Protein AF-E6SP25-F1 (afdb_monomer_lite)

Radius of gyration: 22.02 Å; chains: 1; bounding box: 58×25×58 Å

Secondary structure (DSSP, 8-state):
----EEETT-EEEEEEEEETTS--EEEEEEEESSEEEEEEEEEES-TTSTT-EEEEEEEEEE-SSEEEEEEEEEESSSS-EEEPPPEEEEEE-HHHHHHHHT-BT-B---BPPPHHHHHHHHHH----SEEEEEEEEEEEEESEEEEEEEEEEEE-SSS--EEEEEEEEEEESSS--EEEEEEE-

Organism: Bacteroides helcogenes (strain ATCC 35417 / DSM 20613 / JCM 6297 / CCUG 15421 / P 36-108) (NCBI:txid693979)

InterPro domains:
  IPR018990 Proteinase inhibitor I42, chagasin [PF09394] (7-91)
  IPR036331 Chagasin-like superfamily [G3DSA:2.60.40.2020] (3-93)
  IPR036331 Chagasin-like superfamily [SSF141066] (6-91)

Structure (mmCIF, N/CA/C/O backbone):
data_AF-E6SP25-F1
#
_entry.id   AF-E6SP25-F1
#
loop_
_atom_site.group_PDB
_atom_site.id
_atom_site.type_symbol
_atom_site.label_atom_id
_atom_site.label_alt_id
_atom_site.label_comp_id
_atom_site.label_asym_id
_atom_site.label_entity_id
_atom_site.label_seq_id
_atom_site.pdbx_PDB_ins_code
_atom_site.Cartn_x
_atom_site.Cartn_y
_atom_site.Cartn_z
_atom_site.occupancy
_atom_site.B_iso_or_equiv
_atom_site.auth_seq_id
_atom_site.auth_comp_id
_atom_site.auth_asym_id
_atom_site.auth_atom_id
_atom_site.pdbx_PDB_model_num
ATOM 1 N N . MET A 1 1 ? 4.167 -5.723 2.977 1.00 37.88 1 MET A N 1
ATOM 2 C CA . MET A 1 1 ? 3.248 -6.346 2.000 1.00 37.88 1 MET A CA 1
ATOM 3 C C . MET A 1 1 ? 2.983 -5.321 0.916 1.00 37.88 1 MET A C 1
ATOM 5 O O . MET A 1 1 ? 2.553 -4.228 1.246 1.00 37.88 1 MET A O 1
ATOM 9 N N . ILE A 1 2 ? 3.339 -5.630 -0.332 1.00 45.94 2 ILE A N 1
ATOM 10 C CA . ILE A 1 2 ? 3.061 -4.774 -1.494 1.00 45.94 2 ILE A CA 1
ATOM 11 C C . ILE A 1 2 ? 1.590 -4.982 -1.853 1.00 45.94 2 ILE A C 1
ATOM 13 O O . ILE A 1 2 ? 1.155 -6.127 -1.974 1.00 45.94 2 ILE A O 1
ATOM 17 N N . ARG A 1 3 ? 0.837 -3.887 -1.967 1.00 60.25 3 ARG A N 1
ATOM 18 C CA . ARG A 1 3 ? -0.559 -3.874 -2.413 1.00 60.25 3 ARG A CA 1
ATOM 19 C C . ARG A 1 3 ? -0.656 -4.623 -3.750 1.00 60.25 3 ARG A C 1
ATOM 21 O O . ARG A 1 3 ? 0.032 -4.259 -4.700 1.00 60.25 3 ARG A O 1
ATOM 28 N N . LYS A 1 4 ? -1.424 -5.719 -3.799 1.00 64.44 4 LYS A N 1
ATOM 29 C CA . LYS A 1 4 ? -1.592 -6.551 -5.012 1.00 64.44 4 LYS A CA 1
ATOM 30 C C . LYS A 1 4 ? -2.823 -6.157 -5.837 1.00 64.44 4 LYS A C 1
ATOM 32 O O . LYS A 1 4 ? -2.919 -6.570 -6.993 1.00 64.44 4 LYS A O 1
ATOM 37 N N . ALA A 1 5 ? -3.718 -5.354 -5.257 1.00 77.12 5 ALA A N 1
ATOM 38 C CA . ALA A 1 5 ? -4.935 -4.856 -5.884 1.00 77.12 5 ALA A CA 1
ATOM 39 C C . ALA A 1 5 ? -4.925 -3.318 -5.991 1.00 77.12 5 ALA A C 1
ATOM 41 O O . ALA A 1 5 ? -4.799 -2.612 -4.990 1.00 77.12 5 ALA A O 1
ATOM 42 N N . PHE A 1 6 ? -5.070 -2.798 -7.205 1.00 85.62 6 PHE A N 1
ATOM 43 C CA . PHE A 1 6 ? -5.108 -1.370 -7.527 1.00 85.62 6 PHE A CA 1
ATOM 44 C C . PHE A 1 6 ? -6.475 -0.980 -8.077 1.00 85.62 6 PHE A C 1
ATOM 46 O O . PHE A 1 6 ? -7.183 -1.812 -8.639 1.00 85.62 6 PHE A O 1
ATOM 53 N N . LYS A 1 7 ? -6.856 0.288 -7.925 1.00 87.44 7 LYS A N 1
ATOM 54 C CA . LYS A 1 7 ? -8.058 0.836 -8.563 1.00 87.44 7 LYS A CA 1
ATOM 55 C C . LYS A 1 7 ? -7.690 1.432 -9.920 1.00 87.44 7 LYS A C 1
ATOM 57 O O . LYS A 1 7 ? -6.565 1.890 -10.116 1.00 87.44 7 LYS A O 1
ATOM 62 N N . VAL A 1 8 ? -8.639 1.466 -10.851 1.00 90.19 8 VAL A N 1
ATOM 63 C CA . VAL A 1 8 ? -8.481 2.264 -12.076 1.00 90.19 8 VAL A CA 1
ATOM 64 C C . VAL A 1 8 ? -8.191 3.721 -11.700 1.00 90.19 8 VAL A C 1
ATOM 66 O O . VAL A 1 8 ? -8.896 4.311 -10.884 1.00 90.19 8 VAL A O 1
ATOM 69 N N . GLY A 1 9 ? -7.143 4.288 -12.290 1.00 87.81 9 GLY A N 1
ATOM 70 C CA . GLY A 1 9 ? -6.625 5.621 -11.999 1.00 87.81 9 GLY A CA 1
ATOM 71 C C . GLY A 1 9 ? -5.488 5.649 -10.975 1.00 87.81 9 GLY A C 1
ATOM 72 O O . GLY A 1 9 ? -4.746 6.634 -10.971 1.00 87.81 9 GLY A O 1
ATOM 73 N N . ASP A 1 10 ? -5.303 4.592 -10.169 1.00 89.31 10 ASP A N 1
ATOM 74 C CA . ASP A 1 10 ? -4.199 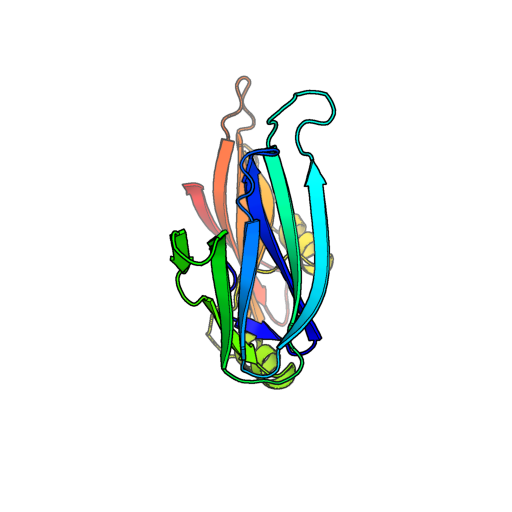4.511 -9.207 1.00 89.31 10 ASP A CA 1
ATOM 75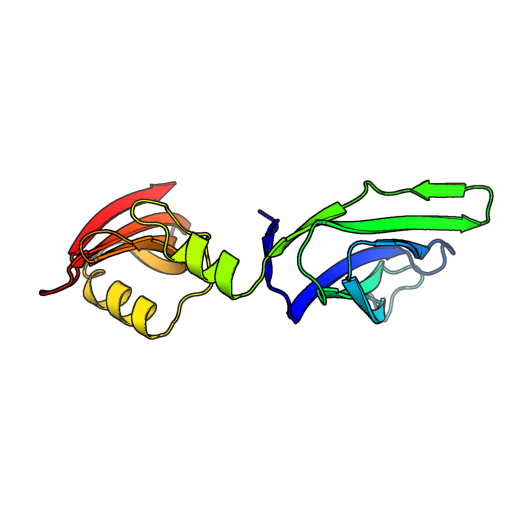 C C . ASP A 1 10 ? -2.847 4.517 -9.933 1.00 89.31 10 ASP A C 1
ATOM 77 O O . ASP A 1 10 ? -2.696 4.005 -11.050 1.00 89.31 10 ASP A O 1
ATOM 81 N N . THR A 1 11 ? -1.841 5.065 -9.252 1.00 91.69 11 THR A N 1
ATOM 82 C CA . THR A 1 11 ? -0.458 5.070 -9.717 1.00 91.69 11 THR A CA 1
ATOM 83 C C . THR A 1 11 ? 0.442 4.235 -8.816 1.00 91.69 11 THR A C 1
ATOM 85 O O . THR A 1 11 ? 0.214 4.091 -7.612 1.00 91.69 11 THR A O 1
ATOM 88 N N . ILE A 1 12 ? 1.490 3.670 -9.408 1.00 91.38 12 ILE A N 1
ATOM 89 C CA . ILE A 1 12 ? 2.551 2.967 -8.689 1.00 91.38 12 ILE A CA 1
ATOM 90 C C . ILE A 1 12 ? 3.906 3.408 -9.230 1.00 91.38 12 ILE A C 1
ATOM 92 O O . ILE A 1 12 ? 4.111 3.456 -10.440 1.00 91.38 12 ILE A O 1
ATOM 96 N N . THR A 1 13 ? 4.848 3.687 -8.332 1.00 92.69 13 THR A N 1
ATOM 97 C CA . THR A 1 13 ? 6.246 3.931 -8.698 1.00 92.69 13 THR A CA 1
ATOM 98 C C . THR A 1 13 ? 7.098 2.734 -8.305 1.00 92.69 13 THR A C 1
ATOM 100 O O . THR A 1 13 ? 7.191 2.373 -7.131 1.00 92.69 13 THR A O 1
ATOM 103 N N . ILE A 1 14 ? 7.744 2.128 -9.296 1.00 91.94 14 ILE A N 1
ATOM 104 C CA . ILE A 1 14 ? 8.672 1.016 -9.126 1.00 91.94 14 ILE A CA 1
ATOM 105 C C . ILE A 1 14 ? 10.091 1.559 -9.259 1.00 91.94 14 ILE A C 1
ATOM 107 O O . ILE A 1 14 ? 10.447 2.140 -10.280 1.00 91.94 14 ILE A O 1
ATOM 111 N N . LYS A 1 15 ? 10.907 1.361 -8.222 1.00 92.56 15 LYS A N 1
ATOM 112 C CA . LYS A 1 15 ? 12.309 1.788 -8.208 1.00 92.56 15 LYS A CA 1
ATOM 113 C C . LYS A 1 15 ? 13.239 0.598 -8.404 1.00 92.56 15 LYS A C 1
ATOM 115 O O . LYS A 1 15 ? 13.004 -0.484 -7.853 1.00 92.56 15 LYS A O 1
ATOM 120 N N . ARG A 1 16 ? 14.299 0.808 -9.177 1.00 91.38 16 ARG A N 1
ATOM 121 C CA . ARG A 1 16 ? 15.384 -0.146 -9.406 1.00 91.38 16 ARG A CA 1
ATOM 122 C C . ARG A 1 16 ? 16.722 0.538 -9.211 1.00 91.38 16 ARG A C 1
ATOM 124 O O . ARG A 1 16 ? 16.911 1.671 -9.638 1.00 91.38 16 ARG A O 1
ATOM 131 N N . THR A 1 17 ? 17.640 -0.147 -8.547 1.00 89.31 17 THR A N 1
ATOM 132 C CA . THR A 1 17 ? 18.983 0.361 -8.280 1.00 89.31 17 THR A CA 1
ATOM 133 C C . THR A 1 17 ? 19.994 -0.311 -9.199 1.00 89.31 17 THR A C 1
ATOM 135 O O . THR A 1 17 ? 19.979 -1.527 -9.387 1.00 89.31 17 THR A O 1
ATOM 138 N N . SER A 1 18 ? 20.890 0.485 -9.770 1.00 85.56 18 SER A N 1
ATOM 139 C CA . SER A 1 18 ? 22.050 0.037 -10.541 1.00 85.56 18 SER A CA 1
ATOM 140 C C . SER A 1 18 ? 23.283 0.855 -10.148 1.00 85.56 18 SER A C 1
ATOM 142 O O . SER A 1 18 ? 23.192 1.785 -9.351 1.00 85.56 18 SER A O 1
ATOM 144 N N . HIS A 1 19 ? 24.455 0.497 -10.670 1.00 83.25 19 HIS A N 1
ATOM 145 C CA . HIS A 1 19 ? 25.692 1.246 -10.436 1.00 83.25 19 HIS A CA 1
ATOM 146 C C . HIS A 1 19 ? 26.055 2.069 -11.670 1.00 83.25 19 HIS A C 1
ATOM 148 O O . HIS A 1 19 ? 26.107 1.534 -12.787 1.00 83.25 19 HIS A O 1
ATOM 154 N N . ALA A 1 20 ? 26.352 3.352 -11.461 1.00 78.25 20 ALA A N 1
ATOM 155 C CA . ALA A 1 20 ? 26.786 4.251 -12.520 1.00 78.25 20 ALA A CA 1
ATOM 156 C C . ALA A 1 20 ? 28.068 3.726 -13.192 1.00 78.25 20 ALA A C 1
ATOM 158 O O . ALA A 1 20 ? 28.933 3.130 -12.555 1.00 78.25 20 ALA A O 1
ATOM 159 N N . GLY A 1 21 ? 28.204 3.932 -14.503 1.00 75.50 21 GLY A N 1
ATOM 160 C CA . GLY A 1 21 ? 29.421 3.585 -15.252 1.00 75.50 21 GLY A CA 1
ATOM 161 C C . GLY A 1 21 ? 29.601 2.103 -15.611 1.00 75.50 21 GLY A C 1
ATOM 162 O O . GLY A 1 21 ? 30.458 1.791 -16.433 1.00 75.50 21 GLY A O 1
ATOM 163 N N . THR A 1 22 ? 28.777 1.189 -15.086 1.00 82.19 22 THR A N 1
ATOM 164 C CA . THR A 1 22 ? 28.814 -0.238 -15.477 1.00 82.19 22 THR A CA 1
ATOM 165 C C . THR A 1 22 ? 28.209 -0.499 -16.862 1.00 82.19 22 THR A C 1
ATOM 167 O O . THR A 1 22 ? 28.502 -1.512 -17.496 1.00 82.19 22 THR A O 1
ATOM 170 N N . GLY A 1 23 ? 27.369 0.423 -17.342 1.00 82.19 23 GLY A N 1
ATOM 171 C CA . GLY A 1 23 ? 26.631 0.304 -18.600 1.00 82.19 23 GLY A CA 1
ATOM 172 C C . GLY A 1 23 ? 25.373 -0.564 -18.513 1.00 82.19 23 GLY A C 1
ATOM 173 O O . GLY A 1 23 ? 24.637 -0.624 -19.493 1.00 82.19 23 GLY A O 1
ATOM 174 N N . TYR A 1 24 ? 25.103 -1.203 -17.370 1.00 87.19 24 TYR A N 1
ATOM 175 C CA . TYR A 1 24 ? 23.846 -1.916 -17.169 1.00 87.19 24 TYR A CA 1
ATOM 176 C C . TYR A 1 24 ? 22.707 -0.952 -16.832 1.00 87.19 24 TYR A C 1
ATOM 178 O O . TYR A 1 24 ? 22.873 0.006 -16.072 1.00 87.19 24 TYR A O 1
ATOM 186 N N . ARG A 1 25 ? 21.526 -1.244 -17.369 1.00 88.75 25 ARG A N 1
ATOM 187 C CA . ARG A 1 25 ? 20.285 -0.502 -17.140 1.00 88.75 25 ARG A CA 1
ATOM 188 C C . ARG A 1 25 ? 19.108 -1.460 -17.029 1.00 88.75 25 ARG A C 1
ATOM 190 O O . ARG A 1 25 ? 19.134 -2.546 -17.607 1.00 88.75 25 ARG A O 1
ATOM 197 N N . TYR A 1 26 ? 18.063 -1.024 -16.339 1.00 92.69 26 TYR A N 1
ATOM 198 C CA . TYR A 1 26 ? 16.759 -1.653 -16.450 1.00 92.69 26 TYR A CA 1
ATOM 199 C C . TYR A 1 26 ? 16.022 -1.076 -17.658 1.00 92.69 26 TYR A C 1
ATOM 201 O O . TYR A 1 26 ? 16.122 0.112 -17.973 1.00 92.69 26 TYR A O 1
ATOM 209 N N . ALA A 1 27 ? 15.301 -1.935 -18.364 1.00 92.00 27 ALA A N 1
ATOM 210 C CA . ALA A 1 27 ? 14.332 -1.538 -19.371 1.00 92.00 27 AL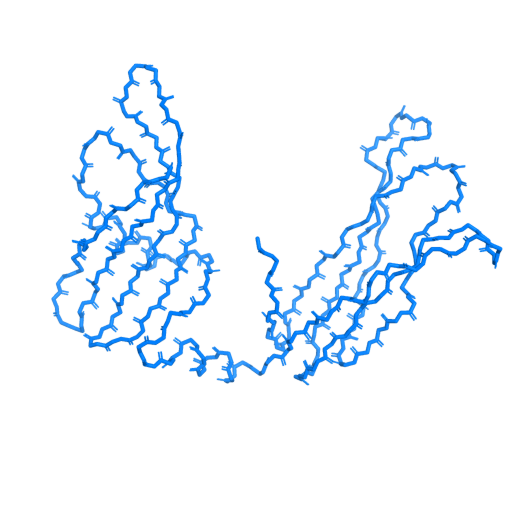A A CA 1
ATOM 211 C C . ALA A 1 27 ? 13.009 -2.248 -19.120 1.00 92.00 27 ALA A C 1
ATOM 213 O O . ALA A 1 27 ? 12.977 -3.409 -18.710 1.00 92.00 27 ALA A O 1
ATOM 214 N N . LEU A 1 28 ? 11.921 -1.540 -19.399 1.00 93.56 28 LEU A N 1
ATOM 215 C CA . LEU A 1 28 ? 10.587 -2.111 -19.439 1.00 93.56 28 LEU A CA 1
ATOM 216 C C . LEU A 1 28 ? 10.463 -2.989 -20.690 1.00 93.56 28 LEU A C 1
ATOM 218 O O . LEU A 1 28 ? 10.559 -2.489 -21.809 1.00 93.56 28 LEU A O 1
ATOM 222 N N . VAL A 1 29 ? 10.259 -4.293 -20.501 1.00 93.75 29 VAL A N 1
ATOM 223 C CA . VAL A 1 29 ? 10.173 -5.267 -21.608 1.00 93.75 29 VAL A CA 1
ATOM 224 C C . VAL A 1 29 ? 8.776 -5.844 -21.794 1.00 93.75 29 VAL A C 1
ATOM 226 O O . VAL A 1 29 ? 8.445 -6.312 -22.881 1.00 93.75 29 VAL A O 1
ATOM 229 N N . ARG A 1 30 ? 7.933 -5.783 -20.760 1.00 92.00 30 ARG A N 1
ATOM 230 C CA . ARG A 1 30 ? 6.525 -6.182 -20.835 1.00 92.00 30 ARG A CA 1
ATOM 231 C C . ARG A 1 30 ? 5.671 -5.167 -20.099 1.00 92.00 30 ARG A C 1
ATOM 233 O O . ARG A 1 30 ? 5.915 -4.886 -18.928 1.00 92.00 30 ARG A O 1
ATOM 240 N N . LEU A 1 31 ? 4.660 -4.669 -20.798 1.00 93.94 31 LEU A N 1
ATOM 241 C CA . LEU A 1 31 ? 3.606 -3.829 -20.253 1.00 93.94 31 LEU A CA 1
ATOM 242 C C . LEU A 1 31 ? 2.287 -4.277 -20.883 1.00 93.94 31 LEU A C 1
ATOM 244 O O . LEU A 1 31 ? 2.100 -4.140 -22.091 1.00 93.94 31 LEU A O 1
ATOM 248 N N . SER A 1 32 ? 1.397 -4.877 -20.094 1.00 92.50 32 SER A N 1
ATOM 249 C CA . SER A 1 32 ? 0.123 -5.408 -20.601 1.00 92.50 32 SER A CA 1
ATOM 250 C C . SER A 1 32 ? -1.002 -5.270 -19.580 1.00 92.50 32 SER A C 1
ATOM 252 O O . SER A 1 32 ? -0.732 -5.086 -18.396 1.00 92.50 32 SER A O 1
ATOM 254 N N . GLY A 1 33 ? -2.255 -5.349 -20.041 1.00 87.12 33 GLY A N 1
ATOM 255 C CA . GLY A 1 33 ? -3.433 -5.259 -19.171 1.00 87.12 33 GLY A CA 1
ATOM 256 C C . GLY A 1 33 ? -3.906 -3.837 -18.869 1.00 87.12 33 GLY A C 1
ATOM 257 O O . GLY A 1 33 ? -4.380 -3.568 -17.774 1.00 87.12 33 GLY A O 1
ATOM 258 N N . GLY A 1 34 ? -3.768 -2.910 -19.826 1.00 89.38 34 GLY A N 1
ATOM 259 C CA . GLY A 1 34 ? -4.328 -1.559 -19.695 1.00 89.38 34 GLY A CA 1
ATOM 260 C C . GLY A 1 34 ? -3.617 -0.678 -18.667 1.00 89.38 34 GLY A C 1
ATOM 261 O O . GLY A 1 34 ? -4.261 0.101 -17.975 1.00 89.38 34 GLY A O 1
ATOM 262 N N . VAL A 1 35 ? -2.296 -0.798 -18.568 1.00 93.06 35 VAL A N 1
ATOM 263 C CA . VAL A 1 35 ? -1.427 0.053 -17.747 1.00 93.06 35 VAL A CA 1
ATOM 264 C C . VAL A 1 35 ? -0.553 0.916 -18.659 1.00 93.06 35 VAL A C 1
ATOM 266 O O . VAL A 1 35 ? -0.089 0.449 -19.699 1.00 93.06 35 VAL A O 1
ATOM 269 N N . ALA A 1 36 ? -0.339 2.173 -18.279 1.00 93.69 36 ALA A N 1
ATOM 270 C CA . ALA A 1 36 ? 0.518 3.113 -18.994 1.00 93.69 36 ALA A CA 1
ATOM 271 C C . ALA A 1 36 ? 1.743 3.478 -18.152 1.00 93.69 36 ALA A C 1
ATOM 273 O O . ALA A 1 36 ? 1.624 3.706 -16.949 1.00 93.69 36 ALA A O 1
ATOM 274 N N . LEU A 1 37 ? 2.914 3.557 -18.789 1.00 95.44 37 LEU A N 1
ATOM 275 C CA . LEU A 1 37 ? 4.093 4.199 -18.209 1.00 95.44 37 LEU A CA 1
ATOM 276 C C . LEU A 1 37 ? 3.911 5.717 -18.341 1.00 95.44 37 LEU A C 1
ATOM 278 O O . LEU A 1 37 ? 3.816 6.224 -19.456 1.00 95.44 37 LEU A O 1
ATOM 282 N N . LEU A 1 38 ? 3.825 6.418 -17.213 1.00 93.50 38 LEU A N 1
ATOM 283 C CA . LEU A 1 38 ? 3.681 7.874 -17.168 1.00 93.50 38 LEU A CA 1
ATOM 284 C C . LEU A 1 38 ? 5.026 8.590 -17.173 1.00 93.50 38 LEU A C 1
ATOM 286 O O . LEU A 1 38 ? 5.160 9.623 -17.821 1.00 93.50 38 LEU A O 1
ATOM 290 N N . ASP A 1 39 ? 5.988 8.065 -16.419 1.00 93.69 39 ASP A N 1
ATOM 291 C CA . ASP A 1 39 ? 7.283 8.710 -16.236 1.00 93.69 39 ASP A CA 1
ATOM 292 C C . ASP A 1 39 ? 8.387 7.677 -16.005 1.00 93.69 39 ASP A C 1
ATOM 294 O O . ASP A 1 39 ? 8.174 6.647 -15.355 1.00 93.69 39 ASP A O 1
ATOM 298 N N . GLU A 1 40 ? 9.566 7.983 -16.534 1.00 94.31 40 GLU A N 1
ATOM 299 C CA . GLU A 1 40 ? 10.810 7.258 -16.301 1.00 94.31 40 GLU A CA 1
ATOM 300 C C . GLU A 1 40 ? 11.889 8.284 -15.966 1.00 94.31 40 GLU A C 1
ATOM 302 O O . GLU A 1 40 ? 12.271 9.104 -16.802 1.00 94.31 40 GLU A O 1
ATOM 307 N N . SER A 1 41 ? 12.402 8.218 -14.742 1.00 91.44 41 SER A N 1
ATOM 308 C CA . SER A 1 41 ? 13.445 9.120 -14.270 1.00 91.44 41 SER A CA 1
ATOM 309 C C . SER A 1 41 ? 14.633 8.349 -13.718 1.00 91.44 41 SER A C 1
ATOM 311 O O . SER A 1 41 ? 14.518 7.224 -13.224 1.00 91.44 41 SER A O 1
ATOM 313 N N . VAL A 1 42 ? 15.811 8.954 -13.836 1.00 88.25 42 VAL A N 1
ATOM 314 C CA . VAL A 1 42 ? 17.070 8.371 -13.382 1.00 88.25 42 VAL A CA 1
ATOM 315 C C . VAL A 1 42 ? 17.774 9.387 -12.503 1.00 88.25 42 VAL A C 1
ATOM 317 O O . VAL A 1 42 ? 18.117 10.476 -12.956 1.00 88.25 42 VAL A O 1
ATOM 320 N N . GLU A 1 43 ? 18.000 9.017 -11.250 1.00 87.25 43 GLU A N 1
ATOM 321 C CA . GLU A 1 43 ? 18.638 9.866 -10.249 1.00 87.25 43 GLU A CA 1
ATOM 322 C C . GLU A 1 43 ? 19.920 9.198 -9.749 1.00 87.25 43 GLU A C 1
ATOM 324 O O . GLU A 1 43 ? 19.947 7.997 -9.473 1.00 87.25 43 GLU A O 1
ATOM 329 N N . THR A 1 44 ? 21.004 9.962 -9.618 1.00 80.25 44 THR A N 1
ATOM 330 C CA . THR A 1 44 ? 22.210 9.489 -8.934 1.00 80.25 44 THR A CA 1
ATOM 331 C C . THR A 1 44 ? 22.002 9.611 -7.428 1.00 80.25 44 THR A C 1
ATOM 333 O O . THR A 1 44 ? 21.780 10.702 -6.909 1.00 80.25 44 THR A O 1
ATOM 336 N N . ALA A 1 45 ? 22.069 8.487 -6.713 1.00 73.19 45 ALA A N 1
ATOM 337 C CA . ALA A 1 45 ? 21.970 8.482 -5.254 1.00 73.19 45 ALA A CA 1
ATOM 338 C C . ALA A 1 45 ? 23.204 9.142 -4.615 1.00 73.19 45 ALA A C 1
ATOM 340 O O . ALA A 1 45 ? 23.078 9.852 -3.620 1.00 73.19 45 ALA A O 1
ATOM 341 N N . ASP A 1 46 ? 24.376 8.979 -5.241 1.00 75.69 46 ASP A N 1
ATOM 342 C CA . ASP A 1 46 ? 25.652 9.506 -4.756 1.00 75.69 46 ASP A CA 1
ATOM 343 C C . ASP A 1 46 ? 26.220 10.542 -5.736 1.00 75.69 46 ASP A C 1
ATOM 345 O O . ASP A 1 46 ? 26.996 10.232 -6.641 1.00 75.69 46 ASP A O 1
ATOM 349 N N . VAL A 1 47 ? 25.832 11.807 -5.556 1.00 66.88 47 VAL A N 1
ATOM 350 C CA . VAL A 1 47 ? 26.141 12.919 -6.483 1.00 66.88 47 VAL A CA 1
ATOM 351 C C . VAL A 1 47 ? 27.651 13.169 -6.660 1.00 66.88 47 VAL A C 1
ATOM 353 O O . VAL A 1 47 ? 28.068 13.690 -7.690 1.00 66.88 47 VAL A O 1
ATOM 356 N N . ASN A 1 48 ? 28.486 12.750 -5.702 1.00 71.31 48 ASN A N 1
ATOM 357 C CA . ASN A 1 48 ? 29.924 13.049 -5.674 1.00 71.31 48 ASN A CA 1
ATOM 358 C C . ASN A 1 48 ? 30.837 11.809 -5.710 1.00 71.31 48 ASN A C 1
ATOM 360 O O . ASN A 1 48 ? 32.034 11.934 -5.449 1.00 71.31 48 ASN A O 1
ATOM 364 N N . GLN A 1 49 ? 30.308 10.622 -6.031 1.00 76.06 49 GLN A N 1
ATOM 365 C CA . GLN A 1 49 ? 31.102 9.393 -6.101 1.00 76.06 49 GLN A CA 1
ATOM 366 C C . GLN A 1 49 ? 31.079 8.791 -7.516 1.00 76.06 49 GLN A C 1
ATOM 368 O O . GLN A 1 49 ? 30.034 8.323 -7.973 1.00 76.06 49 GLN A O 1
ATOM 373 N N . PRO A 1 50 ? 32.224 8.747 -8.229 1.00 74.12 50 PRO A N 1
ATOM 374 C CA . PRO A 1 50 ? 32.334 7.990 -9.471 1.00 74.12 50 PRO A CA 1
ATOM 375 C C . PRO A 1 50 ? 31.962 6.520 -9.243 1.00 74.12 50 PRO A C 1
ATOM 377 O O . PRO A 1 50 ? 32.490 5.879 -8.336 1.00 74.12 50 PRO A O 1
ATOM 380 N N . GLY A 1 51 ? 31.046 5.993 -10.058 1.00 74.12 51 GLY A N 1
ATOM 381 C CA . GLY A 1 51 ? 30.525 4.631 -9.896 1.00 74.12 51 GLY A CA 1
ATOM 382 C C . GLY A 1 51 ? 29.450 4.472 -8.813 1.00 74.12 51 GLY A C 1
ATOM 383 O O . GLY A 1 51 ? 29.092 3.342 -8.485 1.00 74.12 51 GLY A O 1
ATOM 384 N N . GLY A 1 52 ? 28.945 5.581 -8.264 1.00 80.38 52 GLY A N 1
ATOM 385 C CA . GLY A 1 52 ? 27.897 5.595 -7.247 1.00 80.38 52 GLY A CA 1
ATOM 386 C C . GLY A 1 52 ? 26.585 4.951 -7.694 1.00 80.38 52 GLY A C 1
ATOM 387 O O . GLY A 1 52 ? 26.355 4.671 -8.879 1.00 80.38 52 GLY A O 1
ATOM 388 N N . MET A 1 53 ? 25.703 4.707 -6.729 1.00 84.38 53 MET A N 1
ATOM 389 C CA . MET A 1 53 ? 24.414 4.097 -7.023 1.00 84.38 53 MET A CA 1
ATOM 390 C C . MET A 1 53 ? 23.537 5.038 -7.852 1.00 84.38 53 MET A C 1
ATOM 392 O O . MET A 1 53 ? 23.500 6.251 -7.659 1.00 84.38 53 MET A O 1
ATOM 396 N N . THR A 1 54 ? 22.808 4.458 -8.792 1.00 86.50 54 THR A N 1
ATOM 397 C CA . THR A 1 54 ? 21.807 5.121 -9.621 1.00 86.50 54 THR A CA 1
ATOM 398 C C . THR A 1 54 ? 20.459 4.467 -9.361 1.00 86.50 54 THR A C 1
ATOM 400 O O . THR A 1 54 ? 20.358 3.242 -9.286 1.00 86.50 54 THR A O 1
ATOM 403 N N . VAL A 1 55 ? 19.420 5.278 -9.207 1.00 91.38 55 VAL A N 1
ATOM 404 C CA . VAL A 1 55 ? 18.043 4.835 -9.011 1.00 91.38 55 VAL A CA 1
ATOM 405 C C . VAL A 1 55 ? 17.253 5.169 -10.266 1.00 91.38 55 VAL A C 1
ATOM 407 O O . VAL A 1 55 ? 17.101 6.335 -10.615 1.00 91.38 55 VAL A O 1
ATOM 410 N N . GLN A 1 56 ? 16.739 4.144 -10.935 1.00 91.88 56 GLN A N 1
ATOM 411 C CA . GLN A 1 56 ? 15.774 4.279 -12.021 1.00 91.88 56 GLN A CA 1
ATOM 412 C C . GLN A 1 56 ? 14.368 4.122 -11.442 1.00 91.88 56 GLN A C 1
ATOM 414 O O . GLN A 1 56 ? 14.066 3.112 -10.800 1.00 91.88 56 GLN A O 1
ATOM 419 N N . SER A 1 57 ? 13.525 5.131 -11.630 1.00 93.75 57 SER A N 1
ATOM 420 C CA . SER A 1 57 ? 12.143 5.157 -11.158 1.00 93.75 57 SER A CA 1
ATOM 421 C C . SER A 1 57 ? 11.199 5.092 -12.350 1.00 93.75 57 SER A C 1
ATOM 423 O O . SER A 1 57 ? 11.293 5.908 -13.259 1.00 93.75 57 SER A O 1
ATOM 425 N N . PHE A 1 58 ? 10.270 4.141 -12.319 1.00 95.12 58 PHE A N 1
ATOM 426 C CA . PHE A 1 58 ? 9.239 3.958 -13.334 1.00 95.12 58 PHE A CA 1
ATOM 427 C C . PHE A 1 58 ? 7.876 4.174 -12.688 1.00 95.12 58 PHE A C 1
ATOM 429 O O . PHE A 1 58 ? 7.504 3.434 -11.773 1.00 95.12 58 PHE A O 1
ATOM 436 N N . THR A 1 59 ? 7.139 5.181 -13.141 1.00 94.12 59 THR A N 1
ATOM 437 C CA . THR A 1 59 ? 5.805 5.494 -12.624 1.00 94.12 59 THR A CA 1
ATOM 438 C C . THR A 1 59 ? 4.751 5.033 -13.612 1.00 94.12 59 THR A C 1
ATOM 440 O O . THR A 1 59 ? 4.751 5.442 -14.769 1.00 94.12 59 THR A O 1
ATOM 443 N N . PHE A 1 60 ? 3.832 4.198 -13.143 1.00 95.06 60 PHE A N 1
ATOM 444 C CA . PHE A 1 60 ? 2.758 3.621 -13.937 1.00 95.06 60 PHE A CA 1
ATOM 445 C C . PHE A 1 60 ? 1.399 4.111 -13.459 1.00 95.06 60 PHE A C 1
ATOM 447 O O . PHE A 1 60 ? 1.220 4.359 -12.267 1.00 95.06 60 PHE A O 1
ATOM 454 N N . GLN A 1 61 ? 0.439 4.180 -14.378 1.00 93.88 61 GLN A N 1
ATOM 455 C CA . GLN A 1 61 ? -0.972 4.406 -14.085 1.00 93.88 61 GLN A CA 1
ATOM 456 C C . GLN A 1 61 ? -1.829 3.287 -14.667 1.00 93.88 61 GLN A C 1
ATOM 458 O O . GLN A 1 61 ? -1.684 2.920 -15.836 1.00 93.88 61 GLN A O 1
ATOM 463 N N . PHE A 1 62 ? -2.740 2.758 -13.855 1.00 92.75 62 PHE A N 1
ATOM 464 C CA . PHE A 1 62 ? -3.680 1.728 -14.283 1.00 92.75 62 PHE A CA 1
ATOM 465 C C . PHE A 1 62 ? -4.902 2.376 -14.942 1.00 92.75 62 PHE A C 1
ATOM 467 O O . PHE A 1 62 ? -5.611 3.149 -14.305 1.00 92.75 62 PHE A O 1
ATOM 474 N N . LEU A 1 63 ? -5.146 2.087 -16.221 1.00 90.81 63 LEU A N 1
ATOM 475 C CA . LEU A 1 63 ? -6.193 2.734 -17.021 1.00 90.81 63 LEU A CA 1
ATOM 476 C C . LEU A 1 63 ? -7.456 1.882 -17.155 1.00 90.81 63 LEU A C 1
ATOM 478 O O . LEU A 1 63 ? -8.549 2.434 -17.208 1.00 90.81 63 LEU A O 1
ATOM 482 N N . ASN A 1 64 ? -7.313 0.556 -17.202 1.00 90.00 64 ASN A N 1
ATOM 483 C CA . ASN A 1 64 ? -8.436 -0.371 -17.341 1.00 90.00 64 ASN A CA 1
ATOM 484 C C . ASN A 1 64 ? -8.429 -1.416 -16.218 1.00 90.00 64 ASN A C 1
ATOM 486 O O . ASN A 1 64 ? -7.351 -1.791 -15.749 1.00 90.00 64 ASN A O 1
ATOM 490 N N . PRO A 1 65 ? -9.609 -1.912 -15.805 1.00 90.94 65 PRO A N 1
ATOM 491 C CA . PRO A 1 65 ? -9.694 -3.037 -14.886 1.00 90.94 65 PRO A CA 1
ATOM 492 C C . PRO A 1 65 ? -9.208 -4.328 -15.563 1.00 90.94 65 PRO A C 1
ATOM 494 O O . PRO A 1 65 ? -9.258 -4.470 -16.788 1.00 90.94 65 PRO A O 1
ATOM 497 N N . GLY A 1 66 ? -8.764 -5.285 -14.755 1.00 89.31 66 GLY A N 1
ATOM 498 C CA . GLY A 1 66 ? -8.240 -6.574 -15.191 1.00 89.31 66 GLY A CA 1
ATOM 499 C C . GLY A 1 66 ? -6.849 -6.869 -14.636 1.00 89.31 66 GLY A C 1
ATOM 500 O O . GLY A 1 66 ? -6.358 -6.215 -13.718 1.00 89.31 66 GLY A O 1
ATOM 501 N N . GLN A 1 67 ? -6.207 -7.897 -15.182 1.00 89.88 67 GLN A N 1
ATOM 502 C CA . GLN A 1 67 ? -4.851 -8.265 -14.794 1.00 89.88 67 GLN A CA 1
ATOM 503 C C . GLN A 1 67 ? -3.841 -7.437 -15.591 1.00 89.88 67 GLN A C 1
ATOM 505 O O . GLN A 1 67 ? -3.776 -7.554 -16.814 1.00 89.88 67 GLN A O 1
ATOM 510 N N . ALA A 1 68 ? -3.050 -6.631 -14.887 1.00 91.62 68 ALA A N 1
ATOM 511 C CA . ALA A 1 68 ? -1.926 -5.894 -15.440 1.00 91.62 68 ALA A CA 1
ATOM 512 C C . ALA A 1 68 ? -0.614 -6.617 -15.135 1.00 91.62 68 ALA A C 1
ATOM 514 O O . ALA A 1 68 ? -0.425 -7.161 -14.048 1.00 91.62 68 ALA A O 1
ATOM 515 N N . GLU A 1 69 ? 0.310 -6.615 -16.089 1.00 93.12 69 GLU A N 1
ATOM 516 C CA . GLU A 1 69 ? 1.607 -7.272 -15.936 1.00 93.12 69 GLU A CA 1
ATOM 517 C C . GLU A 1 69 ? 2.727 -6.342 -16.372 1.00 93.12 69 GLU A C 1
ATOM 519 O O . GLU A 1 69 ? 2.696 -5.782 -17.475 1.00 93.12 69 GLU A O 1
ATOM 524 N N . ILE A 1 70 ? 3.723 -6.220 -15.499 1.00 94.25 70 ILE A N 1
ATOM 525 C CA . ILE A 1 70 ? 4.917 -5.408 -15.708 1.00 94.25 70 ILE A CA 1
ATOM 526 C C . ILE A 1 70 ? 6.130 -6.325 -15.599 1.00 94.25 70 ILE A C 1
ATOM 528 O O . ILE A 1 70 ? 6.219 -7.128 -14.673 1.00 94.25 70 ILE A O 1
ATOM 532 N N . GLN A 1 71 ? 7.072 -6.211 -16.530 1.00 95.06 71 GLN A N 1
ATOM 533 C CA . GLN A 1 71 ? 8.340 -6.934 -16.462 1.00 95.06 71 GLN A CA 1
ATOM 534 C C . GLN A 1 71 ? 9.493 -6.033 -16.880 1.00 95.06 71 GLN A C 1
ATOM 536 O O . GLN A 1 71 ? 9.410 -5.326 -17.891 1.00 95.06 71 GLN A O 1
ATOM 541 N N . PHE A 1 72 ? 10.586 -6.126 -16.129 1.00 95.31 72 PHE A N 1
ATOM 542 C CA . PHE A 1 72 ? 11.838 -5.456 -16.438 1.00 95.31 72 PHE A CA 1
ATOM 543 C C . PHE A 1 72 ? 12.890 -6.454 -16.910 1.00 95.31 72 PHE A C 1
ATOM 545 O O . PHE A 1 72 ? 12.872 -7.627 -16.539 1.00 95.31 72 PHE A O 1
ATOM 552 N N . ALA A 1 73 ? 13.829 -5.967 -17.710 1.00 94.38 73 ALA A N 1
ATOM 553 C CA . ALA A 1 73 ? 15.075 -6.657 -17.986 1.00 94.38 73 ALA A CA 1
ATOM 554 C C . ALA A 1 73 ? 16.250 -5.779 -17.564 1.00 94.38 73 ALA A C 1
ATOM 556 O O . ALA A 1 73 ? 16.296 -4.595 -17.897 1.00 94.38 73 ALA A O 1
ATOM 557 N N . TYR A 1 74 ? 17.198 -6.374 -16.853 1.00 93.00 74 TYR A N 1
ATOM 558 C CA . TYR A 1 74 ? 18.485 -5.790 -16.526 1.00 93.00 74 TYR A CA 1
ATOM 559 C C . TYR A 1 74 ? 19.512 -6.234 -17.561 1.00 93.00 74 TYR A C 1
ATOM 561 O O . TYR A 1 74 ? 19.784 -7.427 -17.703 1.00 93.00 74 TYR A O 1
ATOM 569 N N . TYR A 1 75 ? 20.062 -5.290 -18.317 1.00 91.38 75 TYR A N 1
ATOM 570 C CA . TYR A 1 75 ? 20.961 -5.618 -19.418 1.00 91.38 75 TYR A CA 1
ATOM 571 C C . TYR A 1 75 ? 21.962 -4.503 -19.697 1.00 91.38 75 TYR A C 1
ATOM 573 O O . TYR A 1 75 ? 21.757 -3.345 -19.326 1.00 91.38 75 TYR A O 1
ATOM 581 N N . ARG A 1 76 ? 23.042 -4.869 -20.384 1.00 88.50 76 ARG A N 1
ATOM 582 C CA . ARG A 1 76 ? 24.041 -3.939 -20.931 1.00 88.50 76 ARG A CA 1
ATOM 583 C C . ARG A 1 76 ? 24.141 -4.055 -22.447 1.00 88.50 76 ARG A C 1
ATOM 585 O O . ARG A 1 76 ? 24.290 -3.054 -23.141 1.00 88.50 76 ARG A O 1
ATOM 592 N N . ASP A 1 77 ? 24.061 -5.278 -22.952 1.00 84.69 77 ASP A N 1
ATOM 593 C CA . ASP A 1 77 ? 24.080 -5.603 -24.369 1.00 84.69 77 ASP A CA 1
ATOM 594 C C . ASP A 1 77 ? 23.102 -6.751 -24.663 1.00 84.69 77 ASP A C 1
ATOM 596 O O . ASP A 1 77 ? 22.348 -7.190 -23.796 1.00 84.69 77 ASP A O 1
ATOM 600 N N . THR A 1 78 ? 23.074 -7.224 -25.906 1.00 82.94 78 THR A N 1
ATOM 601 C CA . THR A 1 78 ? 22.191 -8.321 -26.326 1.00 82.94 78 THR A CA 1
ATOM 602 C C . THR A 1 78 ? 22.672 -9.707 -25.891 1.00 82.94 78 THR A C 1
ATOM 604 O O . THR A 1 78 ? 21.966 -10.684 -26.128 1.00 82.94 78 THR A O 1
ATOM 607 N N . LYS A 1 79 ? 23.863 -9.819 -25.292 1.00 84.94 79 LYS A N 1
ATOM 608 C CA . LYS A 1 79 ? 24.445 -11.093 -24.849 1.00 84.94 79 LYS A CA 1
ATOM 609 C C . LYS A 1 79 ? 24.119 -11.369 -23.386 1.00 84.94 79 LYS A C 1
ATOM 611 O O . LYS A 1 79 ? 23.887 -12.518 -23.026 1.00 84.94 79 LYS A O 1
ATOM 616 N N . GLU A 1 80 ? 24.072 -10.321 -22.569 1.00 84.50 80 GLU A N 1
ATOM 617 C CA . GLU A 1 80 ? 23.806 -10.392 -21.134 1.00 84.50 80 GLU A CA 1
ATOM 618 C C . GLU A 1 80 ? 22.513 -9.644 -20.790 1.00 84.50 80 GLU A C 1
ATOM 620 O O . GLU A 1 80 ? 22.521 -8.464 -20.427 1.00 84.50 80 GLU A O 1
ATOM 625 N N . VAL A 1 81 ? 21.388 -10.357 -20.911 1.00 90.62 81 VAL A N 1
ATOM 626 C CA . VAL A 1 81 ? 20.049 -9.879 -20.544 1.00 90.62 81 VAL A CA 1
ATOM 627 C C . VAL A 1 81 ? 19.503 -10.749 -19.415 1.00 90.62 81 VAL A C 1
ATOM 629 O O . VAL A 1 81 ? 19.310 -11.952 -19.590 1.00 90.62 81 VAL A O 1
ATOM 632 N N . LEU A 1 82 ? 19.228 -10.141 -18.263 1.00 91.94 82 LEU A N 1
ATOM 633 C CA . LEU A 1 82 ? 18.572 -10.780 -17.126 1.00 91.94 82 LEU A CA 1
ATOM 634 C C . LEU A 1 82 ? 17.131 -10.285 -17.037 1.00 91.94 82 LEU A C 1
ATOM 636 O O . LEU A 1 82 ? 16.888 -9.118 -16.746 1.00 91.94 82 LEU A O 1
ATOM 640 N N . TYR A 1 83 ? 16.171 -11.167 -17.288 1.00 92.44 83 TYR A N 1
ATOM 641 C CA . TYR A 1 83 ? 14.755 -10.854 -17.117 1.00 92.44 83 TYR A CA 1
ATOM 642 C C . TYR A 1 83 ? 14.365 -10.988 -15.646 1.00 92.44 83 TYR A C 1
ATOM 644 O O . TYR A 1 83 ? 14.651 -12.009 -15.023 1.00 92.44 83 TYR A O 1
ATOM 652 N N . GLU A 1 84 ? 13.702 -9.971 -15.101 1.00 92.44 84 GLU A N 1
ATOM 653 C CA . GLU A 1 84 ? 13.042 -10.085 -13.803 1.00 92.44 84 GLU A CA 1
ATOM 654 C C . GLU A 1 84 ? 11.768 -10.930 -13.915 1.00 92.44 84 GLU A C 1
ATOM 656 O O . GLU A 1 84 ? 11.229 -11.153 -15.009 1.00 92.44 84 GLU A O 1
ATOM 661 N N . ASP A 1 85 ? 11.260 -11.358 -12.760 1.00 90.94 85 ASP A N 1
ATOM 662 C CA . ASP A 1 85 ? 9.935 -11.954 -12.664 1.00 90.94 85 ASP A CA 1
ATOM 663 C C . ASP A 1 85 ? 8.871 -10.994 -13.210 1.00 90.94 85 ASP A C 1
ATOM 665 O O . ASP A 1 85 ? 8.953 -9.770 -13.078 1.00 90.94 85 ASP A O 1
ATOM 669 N N . VAL A 1 86 ? 7.840 -11.565 -13.830 1.00 90.75 86 VAL A N 1
ATOM 670 C CA . VAL A 1 86 ? 6.657 -10.799 -14.217 1.00 90.75 86 VAL A CA 1
ATOM 671 C C . VAL A 1 86 ? 5.920 -10.419 -12.938 1.00 90.75 86 VAL A C 1
ATOM 673 O O . VAL A 1 86 ? 5.575 -11.290 -12.142 1.00 90.75 86 VAL A O 1
ATOM 676 N N . PHE A 1 87 ? 5.661 -9.129 -12.747 1.00 88.88 87 PHE A N 1
ATOM 677 C CA . PHE A 1 87 ? 4.893 -8.609 -11.622 1.00 88.88 87 PHE A CA 1
ATOM 678 C C . PHE A 1 87 ? 3.414 -8.505 -12.018 1.00 88.88 87 PHE A C 1
ATOM 680 O O . PHE A 1 87 ? 3.062 -7.597 -12.780 1.00 88.88 87 PHE A O 1
ATOM 687 N N . PRO A 1 88 ? 2.538 -9.411 -11.538 1.00 90.62 88 PRO A N 1
ATOM 688 C CA . PRO A 1 88 ? 1.108 -9.312 -11.773 1.00 90.62 88 PRO A CA 1
ATOM 689 C C . PRO A 1 88 ? 0.460 -8.353 -10.769 1.00 90.62 88 PRO A C 1
ATOM 691 O O . PRO A 1 88 ? 0.679 -8.441 -9.557 1.00 90.62 88 PRO A O 1
ATOM 694 N N . TYR A 1 89 ? -0.403 -7.486 -11.280 1.00 89.25 89 TYR A N 1
ATOM 695 C CA . TYR A 1 89 ? -1.237 -6.570 -10.517 1.00 89.25 89 TYR A CA 1
ATOM 696 C C . TYR A 1 89 ? -2.696 -6.796 -10.889 1.00 89.25 89 TYR A C 1
ATOM 698 O O . TYR A 1 89 ? -3.040 -6.911 -12.064 1.00 89.25 89 TYR A O 1
ATOM 706 N N . THR A 1 90 ? -3.565 -6.868 -9.887 1.00 87.88 90 THR A N 1
ATOM 707 C CA . THR A 1 90 ? -5.011 -6.929 -10.124 1.00 87.88 90 THR A CA 1
ATOM 708 C C . THR A 1 90 ? -5.551 -5.510 -10.103 1.00 87.88 90 THR A C 1
ATOM 710 O O . THR A 1 90 ? -5.392 -4.820 -9.102 1.00 87.88 90 THR A O 1
ATOM 713 N N . VAL A 1 91 ? -6.166 -5.060 -11.190 1.00 87.56 91 VAL A N 1
ATOM 714 C CA . VAL A 1 91 ? -6.818 -3.754 -11.270 1.00 87.56 91 VAL A CA 1
ATOM 715 C C . VAL A 1 91 ? -8.319 -3.965 -11.203 1.00 87.56 91 VAL A C 1
ATOM 717 O O . VAL A 1 91 ? -8.891 -4.679 -12.022 1.00 87.56 91 VAL A O 1
ATOM 720 N N . VAL A 1 92 ? -8.960 -3.341 -10.229 1.00 86.75 92 VAL A N 1
ATOM 721 C CA . VAL A 1 92 ? -10.409 -3.373 -10.042 1.00 86.75 92 VAL A CA 1
ATOM 722 C C . VAL A 1 92 ? -11.006 -2.012 -10.368 1.00 86.75 92 VAL A C 1
ATOM 724 O O . VAL A 1 92 ? -10.343 -0.972 -10.279 1.00 86.75 92 VAL A O 1
ATOM 727 N N . THR A 1 93 ? -12.276 -2.000 -10.751 1.00 84.75 93 THR A N 1
ATOM 728 C CA . THR A 1 93 ? -13.026 -0.745 -10.849 1.00 84.75 93 THR A CA 1
ATOM 729 C C . THR A 1 93 ? -13.179 -0.103 -9.467 1.00 84.75 93 THR A C 1
ATOM 731 O O . THR A 1 93 ? -13.077 -0.765 -8.430 1.00 84.75 93 THR A O 1
ATOM 734 N N . ALA A 1 94 ? -13.438 1.207 -9.430 1.00 74.56 94 ALA A N 1
ATOM 735 C CA . ALA A 1 94 ? -13.738 1.893 -8.173 1.00 74.56 94 ALA A CA 1
ATOM 736 C C . ALA A 1 94 ? -14.959 1.276 -7.465 1.00 74.56 94 ALA A C 1
ATOM 738 O O . ALA A 1 94 ? -14.980 1.196 -6.239 1.00 74.56 94 ALA A O 1
ATOM 739 N N . GLU A 1 95 ? -15.931 0.795 -8.240 1.00 75.38 95 GLU A N 1
ATOM 740 C CA . GLU A 1 95 ? -17.147 0.135 -7.763 1.00 75.38 95 GLU A CA 1
ATOM 741 C C . GLU A 1 95 ? -16.855 -1.233 -7.144 1.00 75.38 95 GLU A C 1
ATOM 743 O O . GLU A 1 95 ? -17.324 -1.507 -6.046 1.00 75.38 95 GLU A O 1
ATOM 748 N N . GLU A 1 96 ? -16.044 -2.072 -7.790 1.00 73.56 96 GLU A N 1
ATOM 749 C CA . GLU A 1 96 ? -15.637 -3.375 -7.245 1.00 73.56 96 GLU A CA 1
ATOM 750 C C . GLU A 1 96 ? -14.760 -3.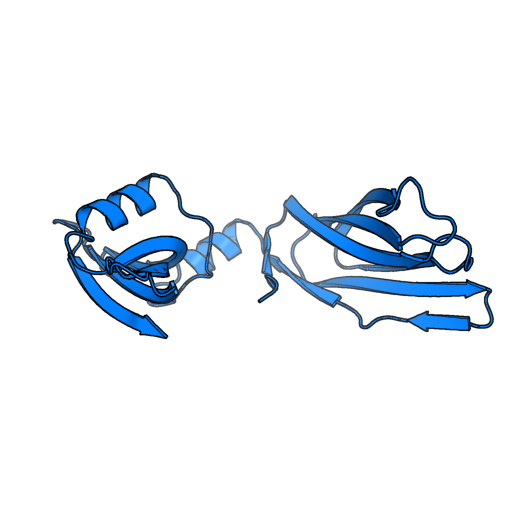222 -6.003 1.00 73.56 96 GLU A C 1
ATOM 752 O O . GLU A 1 96 ? -14.934 -3.952 -5.030 1.00 73.56 96 GLU A O 1
ATOM 757 N N . ALA A 1 97 ? -13.856 -2.240 -5.995 1.00 67.44 97 ALA A N 1
ATOM 758 C CA . ALA A 1 97 ? -13.047 -1.949 -4.820 1.00 67.44 97 ALA A CA 1
ATOM 759 C C . ALA A 1 97 ? -13.902 -1.427 -3.656 1.00 67.44 97 ALA A C 1
ATOM 761 O O . ALA A 1 97 ? -13.672 -1.786 -2.503 1.00 67.44 97 ALA A O 1
ATOM 762 N N . ALA A 1 98 ? -14.904 -0.593 -3.955 1.00 66.44 98 ALA A N 1
ATOM 763 C CA . ALA A 1 98 ? -15.885 -0.159 -2.970 1.00 66.44 98 ALA A CA 1
ATOM 764 C C . ALA A 1 98 ? -16.750 -1.333 -2.492 1.00 66.44 98 ALA A C 1
ATOM 766 O O . ALA A 1 98 ? -17.009 -1.433 -1.299 1.00 66.44 98 ALA A O 1
ATOM 767 N N . ALA A 1 99 ? -17.156 -2.243 -3.379 1.00 67.19 99 ALA A N 1
ATOM 768 C CA . ALA A 1 99 ? -17.945 -3.421 -3.032 1.00 67.19 99 ALA A CA 1
ATOM 769 C C . ALA A 1 99 ? -17.170 -4.399 -2.137 1.00 67.19 99 ALA A 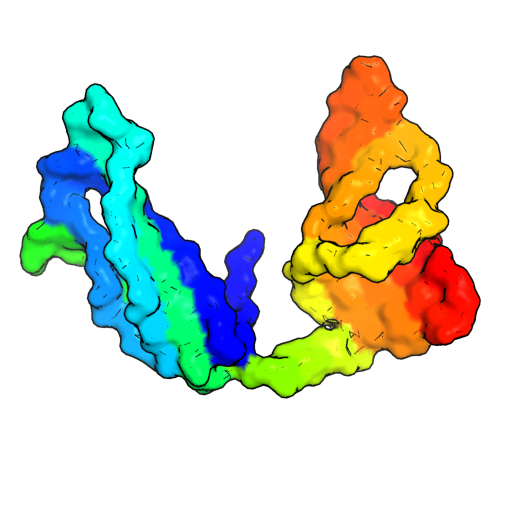C 1
ATOM 771 O O . ALA A 1 99 ? -17.748 -4.935 -1.194 1.00 67.19 99 ALA A O 1
ATOM 772 N N . ASP A 1 100 ? -15.873 -4.601 -2.383 1.00 65.12 100 ASP A N 1
ATOM 773 C CA . ASP A 1 100 ? -15.026 -5.430 -1.521 1.00 65.12 100 ASP A CA 1
ATOM 774 C C . ASP A 1 100 ? -14.795 -4.764 -0.153 1.00 65.12 100 ASP A C 1
ATOM 776 O O . ASP A 1 100 ? -14.933 -5.412 0.884 1.00 65.12 100 ASP A O 1
ATOM 780 N N . ALA A 1 101 ? -14.585 -3.441 -0.124 1.00 61.34 101 ALA A N 1
ATOM 781 C CA . ALA A 1 101 ? -14.540 -2.669 1.122 1.00 61.34 101 ALA A CA 1
ATOM 782 C C . ALA A 1 101 ? -15.882 -2.671 1.887 1.00 61.34 101 ALA A C 1
ATOM 784 O O . ALA A 1 101 ? -15.903 -2.593 3.116 1.00 61.34 101 ALA A O 1
ATOM 785 N N . LEU A 1 102 ? -17.006 -2.780 1.172 1.00 65.81 102 LEU A N 1
ATOM 786 C CA . LEU A 1 102 ? -18.368 -2.863 1.711 1.00 65.81 102 LEU A CA 1
ATOM 787 C C . LEU A 1 102 ? -18.835 -4.308 1.936 1.00 65.81 102 LEU A C 1
ATOM 789 O O . LEU A 1 102 ? -20.006 -4.537 2.255 1.00 65.81 102 LEU A O 1
ATOM 793 N N . LYS A 1 103 ? -17.953 -5.302 1.791 1.00 74.56 103 LYS A N 1
ATOM 794 C CA . LYS A 1 103 ? -18.315 -6.699 2.005 1.00 74.56 103 LYS A CA 1
ATOM 795 C C . LYS A 1 103 ? -18.651 -6.925 3.476 1.00 74.56 103 LYS A C 1
ATOM 797 O O . LYS A 1 103 ? -17.779 -6.934 4.346 1.00 74.56 103 LYS A O 1
ATOM 802 N N . VAL A 1 104 ? -19.936 -7.142 3.750 1.00 80.19 104 VAL A N 1
ATOM 803 C CA . VAL A 1 104 ? -20.443 -7.388 5.105 1.00 80.19 104 VAL A CA 1
ATOM 804 C C . VAL A 1 104 ? -19.704 -8.573 5.727 1.00 80.19 104 VAL A C 1
ATOM 806 O O . VAL A 1 104 ? -19.640 -9.662 5.156 1.00 80.19 104 VAL A O 1
ATOM 809 N N . GLY A 1 105 ? -19.123 -8.348 6.904 1.00 81.88 105 GLY A N 1
ATOM 810 C CA . GLY A 1 105 ? -18.366 -9.339 7.662 1.00 81.88 105 GLY A CA 1
ATOM 811 C C . GLY A 1 105 ? -16.939 -9.602 7.164 1.00 81.88 105 GLY A C 1
ATOM 812 O O . GLY A 1 105 ? -16.205 -10.316 7.846 1.00 81.88 105 GLY A O 1
ATOM 813 N N . GLY A 1 106 ? -16.499 -9.030 6.040 1.00 85.38 106 GLY A N 1
ATOM 814 C CA . GLY A 1 106 ? -15.116 -9.127 5.560 1.00 85.38 106 GLY A CA 1
ATOM 815 C C . GLY A 1 106 ? -14.218 -8.034 6.142 1.00 85.38 106 GLY A C 1
ATOM 816 O O . GLY A 1 106 ? -14.664 -6.908 6.336 1.00 85.38 106 GLY A O 1
ATOM 817 N N . TRP A 1 107 ? -12.951 -8.352 6.423 1.00 85.81 107 TRP A N 1
ATOM 818 C CA . TRP A 1 107 ? -11.941 -7.325 6.702 1.00 85.81 107 TRP A CA 1
ATOM 819 C C . TRP A 1 107 ? -11.419 -6.756 5.384 1.00 85.81 107 TRP A C 1
ATOM 821 O O . TRP A 1 107 ? -10.961 -7.525 4.541 1.00 85.81 107 TRP A O 1
ATOM 831 N N . GLY A 1 108 ? -11.453 -5.434 5.243 1.00 83.44 108 GLY A N 1
ATOM 832 C CA . GLY A 1 108 ? -10.801 -4.721 4.150 1.00 83.44 108 GLY A CA 1
ATOM 833 C C . GLY A 1 108 ? -9.276 -4.690 4.283 1.00 83.44 108 GLY A C 1
ATOM 834 O O . GLY A 1 108 ? -8.701 -5.132 5.286 1.00 83.44 108 GLY A O 1
ATOM 835 N N . GLU A 1 109 ? -8.617 -4.143 3.262 1.00 84.94 109 GLU A N 1
ATOM 836 C CA . GLU A 1 109 ? -7.174 -3.903 3.287 1.00 84.94 109 GLU A CA 1
ATOM 837 C C . GLU A 1 109 ? -6.796 -2.807 4.297 1.00 84.94 109 GLU A C 1
ATOM 839 O O . GLU A 1 109 ? -7.621 -2.007 4.739 1.00 84.94 109 GLU A O 1
ATOM 844 N N . TYR A 1 110 ? -5.520 -2.790 4.684 1.00 87.44 110 TYR A N 1
ATOM 845 C CA . TYR A 1 110 ? -4.970 -1.726 5.513 1.00 87.44 110 TYR A CA 1
ATOM 846 C C . TYR A 1 110 ? -4.710 -0.481 4.666 1.00 87.44 110 TYR A C 1
ATOM 848 O O . TYR A 1 110 ? -3.854 -0.499 3.781 1.00 87.44 110 TYR A O 1
ATOM 856 N N . GLU A 1 111 ? -5.397 0.607 4.994 1.00 88.06 111 GLU A N 1
ATOM 857 C CA . GLU A 1 111 ? -5.281 1.901 4.327 1.00 88.06 111 GLU A CA 1
ATOM 858 C C . GLU A 1 111 ? -4.750 2.979 5.300 1.00 88.06 111 GLU A C 1
ATOM 860 O O . GLU A 1 111 ? -4.781 2.789 6.525 1.00 88.06 111 GLU A O 1
ATOM 865 N N . PRO A 1 112 ? -4.213 4.105 4.788 1.00 89.81 112 PRO A N 1
ATOM 866 C CA . PRO A 1 112 ? -3.881 5.269 5.607 1.00 89.81 112 PRO A CA 1
ATOM 867 C C . PRO A 1 112 ? -5.109 5.824 6.338 1.00 89.81 112 PRO A C 1
ATOM 869 O O . PRO A 1 112 ? -6.207 5.829 5.789 1.00 89.81 112 PRO A O 1
ATOM 872 N N . LEU A 1 113 ? -4.909 6.334 7.556 1.00 91.31 113 LEU A N 1
ATOM 873 C CA . LEU A 1 113 ? -6.013 6.836 8.373 1.00 91.31 113 LEU A CA 1
ATOM 874 C C . LEU A 1 113 ? -6.602 8.146 7.836 1.00 91.31 113 LEU A C 1
ATOM 876 O O . LEU A 1 113 ? -5.872 9.120 7.619 1.00 91.31 113 LEU A O 1
ATOM 880 N N . THR A 1 114 ? -7.929 8.206 7.775 1.00 92.75 114 THR A N 1
ATOM 881 C CA . THR A 1 114 ? -8.699 9.450 7.651 1.00 92.75 114 THR A CA 1
ATOM 882 C C . THR A 1 114 ? -8.772 10.194 8.990 1.00 92.75 114 THR A C 1
ATOM 884 O O . THR A 1 114 ? -8.474 9.641 10.053 1.00 92.75 114 THR A O 1
ATOM 887 N N . ASP A 1 115 ? -9.162 11.471 8.971 1.00 92.56 115 ASP A N 1
ATOM 888 C CA . ASP A 1 115 ? -9.263 12.267 10.202 1.00 92.56 115 ASP A CA 1
ATOM 889 C C . ASP A 1 115 ? -10.384 11.777 11.135 1.00 92.56 115 ASP A C 1
ATOM 891 O O . ASP A 1 115 ? -10.241 11.837 12.357 1.00 92.56 115 ASP A O 1
ATOM 895 N N . GLU A 1 116 ? -11.449 11.195 10.578 1.00 90.81 116 GLU A N 1
ATOM 896 C CA . GLU A 1 116 ? -12.522 10.560 11.349 1.00 90.81 116 GLU A CA 1
ATOM 897 C C . GLU A 1 116 ? -12.017 9.323 12.107 1.00 90.81 116 GLU A C 1
ATOM 899 O O . GLU A 1 116 ? -12.269 9.174 13.302 1.00 90.81 116 GLU A O 1
ATOM 904 N N . GLU A 1 117 ? -11.235 8.460 11.452 1.00 93.56 117 GLU A N 1
ATOM 905 C CA . GLU A 1 117 ? -10.639 7.275 12.088 1.00 93.56 117 GLU A CA 1
ATOM 906 C C . GLU A 1 117 ? -9.647 7.645 13.188 1.00 93.56 117 GLU A C 1
ATOM 908 O O . GLU A 1 117 ? -9.615 7.006 14.240 1.00 93.56 117 GLU A O 1
ATOM 913 N N . LYS A 1 118 ? -8.857 8.706 12.981 1.00 94.00 118 LYS A N 1
ATOM 914 C CA . LYS A 1 118 ? -7.976 9.231 14.034 1.00 94.00 118 LYS A CA 1
ATOM 915 C C . LYS A 1 118 ? -8.787 9.692 15.240 1.00 94.00 118 LYS A C 1
ATOM 917 O O . LYS A 1 118 ? -8.387 9.409 16.366 1.00 94.00 118 LYS A O 1
ATOM 922 N N . SER A 1 119 ? -9.914 10.369 15.013 1.00 93.12 119 SER A N 1
ATOM 923 C CA . SER A 1 119 ? -10.797 10.818 16.091 1.00 93.12 119 SER A CA 1
ATOM 924 C C . SER A 1 119 ? -11.383 9.633 16.861 1.00 93.12 119 SER A C 1
ATOM 926 O O . SER A 1 119 ? -11.241 9.592 18.080 1.00 93.12 119 SER A O 1
ATOM 928 N N . ILE A 1 120 ? -11.925 8.626 16.165 1.00 93.44 120 ILE A N 1
ATOM 929 C CA . ILE A 1 120 ? -12.441 7.391 16.782 1.00 93.44 120 ILE A CA 1
ATOM 930 C C . ILE A 1 120 ? -11.362 6.719 17.638 1.00 93.44 120 ILE A C 1
ATOM 932 O O . ILE A 1 120 ? -11.608 6.353 18.787 1.00 93.44 120 ILE A O 1
ATOM 936 N N . PHE A 1 121 ? -10.151 6.584 17.095 1.00 94.56 121 PHE A N 1
ATOM 937 C CA . PHE A 1 121 ? -9.031 5.989 17.813 1.00 94.56 121 PHE A CA 1
ATOM 938 C C . PHE A 1 121 ? -8.683 6.765 19.089 1.00 94.56 121 PHE A C 1
ATOM 940 O O . PHE A 1 121 ? -8.531 6.165 20.152 1.00 94.56 121 PHE A O 1
ATOM 947 N N . GLN A 1 122 ? -8.584 8.094 18.997 1.00 92.56 122 GLN A N 1
ATOM 948 C CA . GLN A 1 122 ? -8.260 8.962 20.130 1.00 92.56 122 GLN A CA 1
ATOM 949 C C . GLN A 1 122 ? -9.332 8.922 21.221 1.00 92.56 122 GLN A C 1
ATOM 951 O O . GLN A 1 122 ? -8.989 8.931 22.400 1.00 92.56 122 GLN A O 1
ATOM 956 N N . THR A 1 123 ? -10.611 8.837 20.850 1.00 91.81 123 THR A N 1
ATOM 957 C CA . THR A 1 123 ? -11.711 8.713 21.813 1.00 91.81 123 THR A CA 1
ATOM 958 C C . THR A 1 123 ? -11.619 7.414 22.617 1.00 91.81 123 THR A C 1
ATOM 960 O O . THR A 1 123 ? -11.869 7.428 23.820 1.00 91.81 123 THR A O 1
ATOM 963 N N . CYS A 1 124 ? -11.222 6.300 21.992 1.00 91.75 124 CYS A N 1
ATOM 964 C CA . CYS A 1 124 ? -11.118 5.008 22.678 1.00 91.75 124 CYS A CA 1
ATOM 965 C C . CYS A 1 124 ? -9.797 4.796 23.429 1.00 91.75 124 CYS A C 1
ATOM 967 O O . CYS A 1 124 ? -9.765 4.041 24.402 1.00 91.75 124 CYS A O 1
ATOM 969 N N . MET A 1 125 ? -8.693 5.403 22.980 1.00 90.56 125 MET A N 1
ATOM 970 C CA . MET A 1 125 ? -7.377 5.194 23.588 1.00 90.56 125 MET A CA 1
ATOM 971 C C . MET A 1 125 ? -7.146 6.070 24.817 1.00 90.56 125 MET A C 1
ATOM 973 O O . MET A 1 125 ? -6.388 7.035 24.803 1.00 90.56 125 MET A O 1
ATOM 977 N N . THR A 1 126 ? -7.769 5.674 25.925 1.00 86.56 126 THR A N 1
ATOM 978 C CA . THR A 1 126 ? -7.609 6.320 27.238 1.00 86.56 126 THR A CA 1
ATOM 979 C C . THR A 1 126 ? -6.619 5.593 28.158 1.00 86.56 126 THR A C 1
ATOM 981 O O . THR A 1 126 ? -6.465 5.962 29.326 1.00 86.56 126 THR A O 1
ATOM 984 N N . LEU A 1 127 ? -5.981 4.523 27.672 1.00 84.12 127 LEU A N 1
ATOM 985 C CA . LEU A 1 127 ? -5.061 3.691 28.448 1.00 84.12 127 LEU A CA 1
ATOM 986 C C . LEU A 1 127 ? -3.754 4.435 28.756 1.00 84.12 127 LEU A C 1
ATOM 988 O O . LEU A 1 127 ? -3.263 5.225 27.956 1.00 84.12 127 LEU A O 1
ATOM 992 N N . LYS A 1 128 ? -3.171 4.157 29.927 1.00 82.06 128 LYS A N 1
ATOM 993 C CA . LYS A 1 128 ? -1.892 4.731 30.371 1.00 82.06 128 LYS A CA 1
ATOM 994 C C . LYS A 1 128 ? -0.818 3.648 30.455 1.00 82.06 128 LYS A C 1
ATOM 996 O O . LYS A 1 128 ? -1.110 2.528 30.859 1.00 82.06 128 LYS A O 1
ATOM 1001 N N . GLY A 1 129 ? 0.426 4.007 30.134 1.00 85.12 129 GLY A N 1
ATOM 1002 C CA . GLY A 1 129 ? 1.612 3.147 30.281 1.00 85.12 129 GLY A CA 1
ATOM 1003 C C . GLY A 1 129 ? 2.280 2.757 28.960 1.00 85.12 129 GLY A C 1
ATOM 1004 O O . GLY A 1 129 ? 3.490 2.522 28.940 1.00 85.12 129 GLY A O 1
ATOM 1005 N N . VAL A 1 130 ? 1.530 2.772 27.858 1.00 90.38 130 VAL A N 1
ATOM 1006 C CA . VAL A 1 130 ? 2.035 2.578 26.494 1.00 90.38 130 VAL A CA 1
ATOM 1007 C C . VAL A 1 130 ? 1.334 3.576 25.579 1.00 90.38 130 VAL A C 1
ATOM 1009 O O . VAL A 1 130 ? 0.107 3.650 25.579 1.00 90.38 130 VAL A O 1
ATOM 1012 N N . ASP A 1 131 ? 2.112 4.331 24.809 1.00 91.88 131 ASP A N 1
ATOM 1013 C CA . ASP A 1 131 ? 1.594 5.204 23.761 1.00 91.88 131 ASP A CA 1
ATOM 1014 C C . ASP A 1 131 ? 1.387 4.385 22.485 1.00 91.88 131 ASP A C 1
ATOM 1016 O O . ASP A 1 131 ? 2.296 3.678 22.039 1.00 91.88 131 ASP A O 1
ATOM 1020 N N . TYR A 1 132 ? 0.202 4.500 21.887 1.00 93.88 132 TYR A N 1
ATOM 1021 C CA . TYR A 1 132 ? -0.151 3.832 20.637 1.00 93.88 132 TYR A CA 1
ATOM 1022 C C . TYR A 1 132 ? -0.308 4.865 19.524 1.00 93.88 132 TYR A C 1
ATOM 1024 O O . TYR A 1 132 ? -1.236 5.672 19.542 1.00 93.88 132 TYR A O 1
ATOM 1032 N N . THR A 1 133 ? 0.565 4.805 18.521 1.00 94.25 133 THR A N 1
ATOM 1033 C CA . THR A 1 133 ? 0.493 5.667 17.335 1.00 94.25 133 THR A CA 1
ATOM 1034 C C . THR A 1 133 ? -0.075 4.864 16.166 1.00 94.25 133 THR A C 1
ATOM 1036 O O . THR A 1 133 ? 0.611 3.961 15.677 1.00 94.25 133 THR A O 1
ATOM 1039 N N . PRO A 1 134 ? -1.309 5.134 15.701 1.00 94.94 134 PRO A N 1
ATOM 1040 C CA . PRO A 1 134 ? -1.899 4.383 14.601 1.00 94.94 134 PRO A CA 1
ATOM 1041 C C . PRO A 1 134 ? -1.250 4.768 13.265 1.00 94.94 134 PRO A C 1
ATOM 1043 O O . PRO A 1 134 ? -1.126 5.949 12.944 1.00 94.94 134 PRO A O 1
ATOM 1046 N N . MET A 1 135 ? -0.839 3.767 12.483 1.00 94.12 135 MET A N 1
ATOM 1047 C CA . MET A 1 135 ? -0.202 3.967 11.174 1.00 94.12 135 MET A CA 1
ATOM 1048 C C . MET A 1 135 ? -1.130 3.618 10.011 1.00 94.12 135 MET A C 1
ATOM 1050 O O . MET A 1 135 ? -1.162 4.327 9.010 1.00 94.12 135 MET A O 1
ATOM 1054 N N . LEU A 1 136 ? -1.862 2.512 10.141 1.00 93.38 136 LEU A N 1
ATOM 1055 C CA . LEU A 1 136 ? -2.788 2.000 9.133 1.00 93.38 136 LEU A CA 1
ATOM 1056 C C . LEU A 1 136 ? -4.051 1.487 9.817 1.00 93.38 136 LEU A C 1
ATOM 1058 O O . LEU A 1 136 ? -3.995 1.056 10.973 1.00 93.38 136 LEU A O 1
ATOM 1062 N N . VAL A 1 137 ? -5.168 1.464 9.098 1.00 94.25 137 VAL A N 1
ATOM 1063 C CA . VAL A 1 137 ? -6.426 0.901 9.588 1.00 94.25 137 VAL A CA 1
ATOM 1064 C C . VAL A 1 137 ? -7.070 0.005 8.541 1.00 94.25 137 VAL A C 1
ATOM 1066 O O . VAL A 1 137 ? -7.075 0.315 7.356 1.00 94.25 137 VAL A O 1
ATOM 1069 N N . ALA A 1 138 ? -7.603 -1.123 8.994 1.00 91.50 138 ALA A N 1
ATOM 1070 C CA . ALA A 1 138 ? -8.504 -1.970 8.227 1.00 91.50 138 ALA A CA 1
ATOM 1071 C C . ALA A 1 138 ? -9.905 -1.879 8.837 1.00 91.50 138 ALA A C 1
ATOM 1073 O O . ALA A 1 138 ? -10.048 -1.792 10.061 1.00 91.50 138 ALA A O 1
ATOM 1074 N N . LYS A 1 139 ? -10.939 -1.918 7.998 1.00 91.69 139 LYS A N 1
ATOM 1075 C CA . LYS A 1 139 ? -12.341 -1.832 8.426 1.00 91.69 139 LYS A CA 1
ATOM 1076 C C . LYS A 1 139 ? -13.071 -3.124 8.102 1.00 91.69 139 LYS A C 1
ATOM 1078 O O . LYS A 1 139 ? -12.746 -3.794 7.128 1.00 91.69 139 LYS A O 1
ATOM 1083 N N . GLN A 1 140 ? -14.069 -3.452 8.903 1.00 91.62 140 GLN A N 1
ATOM 1084 C CA . GLN A 1 140 ? -15.000 -4.539 8.640 1.00 91.62 140 GLN A CA 1
ATOM 1085 C C . GLN A 1 140 ? -16.414 -4.022 8.891 1.00 91.62 140 GLN A C 1
ATOM 1087 O O . GLN A 1 140 ? -16.718 -3.531 9.979 1.00 91.62 140 GLN A O 1
ATOM 1092 N N . LEU A 1 141 ? -17.269 -4.117 7.872 1.00 89.94 141 LEU A N 1
ATOM 1093 C CA . LEU A 1 141 ? -18.667 -3.701 7.956 1.00 89.94 141 LEU A CA 1
ATOM 1094 C C . LEU A 1 141 ? -19.487 -4.769 8.694 1.00 89.94 141 LEU A C 1
ATOM 1096 O O . LEU A 1 141 ? -19.517 -5.928 8.279 1.00 89.94 141 LEU A O 1
ATOM 1100 N N . VAL A 1 142 ? -20.156 -4.383 9.781 1.00 87.44 142 VAL A N 1
ATOM 1101 C CA . VAL A 1 142 ? -21.008 -5.259 10.611 1.00 87.44 142 VAL A CA 1
ATOM 1102 C C . VAL A 1 142 ? -22.312 -4.512 10.956 1.00 87.44 142 VAL A C 1
ATOM 1104 O O . VAL A 1 142 ? -22.849 -3.805 10.107 1.00 87.44 142 VAL A O 1
ATOM 1107 N N . ALA A 1 143 ? -22.836 -4.601 12.185 1.00 87.81 143 ALA A N 1
ATOM 1108 C CA . ALA A 1 143 ? -23.876 -3.702 12.706 1.00 87.81 143 ALA A CA 1
ATOM 1109 C C . ALA A 1 143 ? -23.303 -2.316 13.099 1.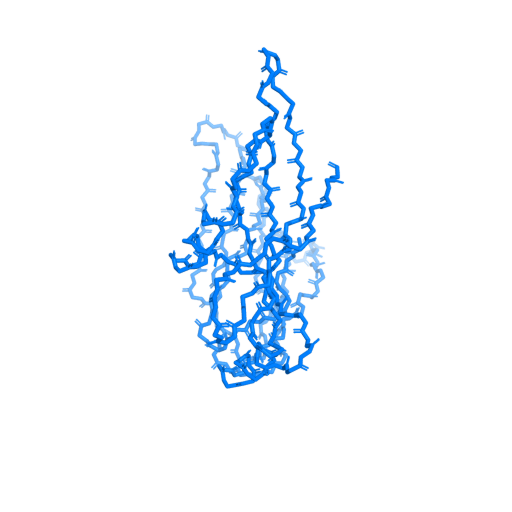00 87.81 143 ALA A C 1
ATOM 1111 O O . ALA A 1 143 ? -23.533 -1.804 14.195 1.00 87.81 143 ALA A O 1
ATOM 1112 N N . GLY A 1 144 ? -22.515 -1.729 12.200 1.00 88.94 144 GLY A N 1
ATOM 1113 C CA . GLY A 1 144 ? -21.580 -0.637 12.459 1.00 88.94 144 GLY A CA 1
ATOM 1114 C C . GLY A 1 144 ? -20.254 -0.939 11.764 1.00 88.94 144 GLY A C 1
ATOM 1115 O O . GLY A 1 144 ? -20.237 -1.637 10.748 1.00 88.94 144 GLY A O 1
ATOM 1116 N N . TYR A 1 145 ? -19.147 -0.481 12.335 1.00 91.69 145 TYR A N 1
ATOM 1117 C CA . TYR A 1 145 ? -17.811 -0.780 11.828 1.00 91.69 145 TYR A CA 1
ATOM 1118 C C . TYR A 1 145 ? -16.911 -1.325 12.925 1.00 91.69 145 TYR A C 1
ATOM 1120 O O . TYR A 1 145 ? -16.760 -0.716 13.980 1.00 91.69 145 TYR A O 1
ATOM 1128 N N . ASN A 1 146 ? -16.250 -2.440 12.636 1.00 94.00 146 ASN A N 1
ATOM 1129 C CA . ASN A 1 146 ? -15.056 -2.829 13.369 1.00 94.00 146 ASN A CA 1
ATOM 1130 C C . ASN A 1 146 ? -13.850 -2.178 12.689 1.00 94.00 146 ASN A C 1
ATOM 1132 O O . ASN A 1 146 ? -13.638 -2.343 11.487 1.00 94.00 146 ASN A O 1
ATOM 1136 N N . TYR A 1 147 ? -13.041 -1.471 13.463 1.00 94.69 147 TYR A N 1
ATOM 1137 C CA . TYR A 1 147 ? -11.774 -0.901 13.037 1.00 94.69 147 TYR A CA 1
ATOM 1138 C C . TYR A 1 147 ? -10.636 -1.703 13.639 1.00 94.69 147 TYR A C 1
ATOM 1140 O O . TYR A 1 147 ? -10.637 -2.024 14.826 1.00 94.69 147 TYR A O 1
ATOM 1148 N N . ARG A 1 148 ? -9.628 -1.992 12.826 1.00 95.25 148 ARG A N 1
ATOM 1149 C CA . ARG A 1 148 ? -8.405 -2.658 13.248 1.00 95.25 148 ARG A CA 1
ATOM 1150 C C . ARG A 1 148 ? -7.221 -1.795 12.868 1.00 95.25 148 ARG A C 1
ATOM 1152 O O . ARG A 1 148 ? -6.806 -1.767 11.713 1.00 95.25 148 ARG A O 1
ATOM 1159 N N . TYR A 1 149 ? -6.660 -1.129 13.860 1.00 95.94 149 TYR A N 1
ATOM 1160 C CA . TYR A 1 149 ? -5.507 -0.263 13.711 1.00 95.94 149 TYR A CA 1
ATOM 1161 C C . TYR A 1 149 ? -4.223 -1.069 13.858 1.00 95.94 149 TYR A C 1
ATOM 1163 O O . TYR A 1 149 ? -4.095 -1.907 14.752 1.00 95.94 149 TYR A O 1
ATOM 1171 N N . PHE A 1 150 ? -3.273 -0.816 12.967 1.00 95.56 150 PHE A N 1
ATOM 1172 C CA . PHE A 1 150 ? -1.892 -1.241 13.121 1.00 95.56 150 PHE A CA 1
ATOM 1173 C C . PHE A 1 150 ? -1.103 -0.069 13.699 1.00 95.56 150 PHE A C 1
ATOM 1175 O O . PHE A 1 150 ? -0.974 0.980 13.063 1.00 95.56 150 PHE A O 1
ATOM 1182 N N . CYS A 1 151 ? -0.625 -0.238 14.926 1.00 94.62 151 CYS A N 1
ATOM 1183 C CA . CYS A 1 151 ? -0.030 0.815 15.730 1.00 94.62 151 CYS A CA 1
ATOM 1184 C C . CYS A 1 151 ? 1.443 0.528 15.998 1.00 94.62 151 CYS A C 1
ATOM 1186 O O . CYS A 1 151 ? 1.830 -0.613 16.253 1.00 94.62 151 CYS A O 1
ATOM 1188 N N . MET A 1 152 ? 2.245 1.586 16.019 1.00 94.94 152 MET A N 1
ATOM 1189 C CA . MET A 1 152 ? 3.543 1.570 16.682 1.00 94.94 152 MET A CA 1
ATOM 1190 C C . MET A 1 152 ? 3.322 1.833 18.171 1.00 94.94 152 MET A C 1
ATOM 1192 O O . MET A 1 152 ? 2.585 2.755 18.527 1.00 94.94 152 MET A O 1
ATOM 1196 N N . THR A 1 153 ? 3.942 1.031 19.031 1.00 94.00 153 THR A N 1
ATOM 1197 C CA . THR A 1 153 ? 3.868 1.200 20.484 1.00 94.00 153 THR A CA 1
ATOM 1198 C C . THR A 1 153 ? 5.146 1.809 21.029 1.00 94.00 153 THR A C 1
ATOM 1200 O O . THR A 1 153 ? 6.240 1.568 20.513 1.00 94.00 153 THR A O 1
ATOM 1203 N N . LYS A 1 154 ? 5.010 2.602 22.091 1.00 93.81 154 LYS A N 1
ATOM 1204 C CA . LYS A 1 154 ? 6.129 3.149 22.857 1.00 93.81 154 LYS A CA 1
ATOM 1205 C C . LYS A 1 154 ? 5.821 3.056 24.347 1.00 93.81 154 LYS A C 1
ATOM 1207 O O . LYS A 1 154 ? 4.853 3.650 24.813 1.00 93.81 154 LYS A O 1
ATOM 1212 N N . SER A 1 155 ? 6.639 2.335 25.112 1.00 91.06 155 SER A N 1
ATOM 1213 C CA . SER A 1 155 ? 6.446 2.258 26.563 1.00 91.06 155 SER A CA 1
ATOM 1214 C C . SER A 1 155 ? 6.779 3.589 27.238 1.00 91.06 155 SER A C 1
ATOM 1216 O O . SER A 1 155 ? 7.785 4.233 26.927 1.00 91.06 155 SER A O 1
ATOM 1218 N N . VAL A 1 156 ? 5.961 3.982 28.215 1.00 88.44 156 VAL A N 1
ATOM 1219 C CA . VAL A 1 156 ? 6.134 5.225 28.986 1.00 88.44 156 VAL A CA 1
ATOM 1220 C C . VAL A 1 156 ? 7.065 4.971 30.184 1.00 88.44 156 VAL A C 1
ATOM 1222 O O . VAL A 1 156 ? 6.754 5.253 31.339 1.00 88.44 156 VAL A O 1
ATOM 1225 N N . THR A 1 157 ? 8.220 4.362 29.913 1.00 89.50 157 THR A N 1
ATOM 1226 C CA . THR A 1 157 ? 9.277 4.046 30.886 1.00 89.50 157 THR A CA 1
ATOM 1227 C C . THR A 1 157 ? 10.492 4.947 30.667 1.00 89.50 157 THR A C 1
ATOM 1229 O O . THR A 1 157 ? 10.657 5.518 29.591 1.00 89.50 157 THR A O 1
ATOM 1232 N N . ARG A 1 158 ? 11.373 5.074 31.676 1.00 86.62 158 ARG A N 1
ATOM 1233 C CA . ARG A 1 158 ? 12.614 5.878 31.576 1.00 86.62 158 ARG A CA 1
ATOM 1234 C C . ARG A 1 158 ? 13.455 5.492 30.354 1.00 86.62 158 ARG A C 1
ATOM 1236 O O . ARG A 1 158 ? 14.002 6.362 29.687 1.00 86.62 158 ARG A O 1
ATOM 1243 N N . GLU A 1 159 ? 13.524 4.196 30.075 1.00 91.44 159 GLU A N 1
ATOM 1244 C CA . GLU A 1 159 ? 14.065 3.640 28.838 1.00 91.44 159 GLU A CA 1
ATOM 1245 C C . GLU A 1 159 ? 12.887 3.100 28.016 1.00 91.44 159 GLU A C 1
ATOM 1247 O O . GLU A 1 159 ? 12.324 2.060 28.379 1.00 91.44 159 GLU A O 1
ATOM 1252 N N . PRO A 1 160 ? 12.429 3.832 26.985 1.00 89.69 160 PRO A N 1
ATOM 1253 C CA . PRO A 1 160 ? 11.263 3.444 26.207 1.00 89.69 160 PRO A CA 1
ATOM 1254 C C . PRO A 1 160 ? 11.590 2.264 25.292 1.00 89.69 160 PRO A C 1
ATOM 1256 O O . PRO A 1 160 ? 12.599 2.254 24.587 1.00 89.69 160 PRO A O 1
ATOM 1259 N N . LYS A 1 161 ? 10.699 1.278 25.284 1.00 91.12 161 LYS A N 1
ATOM 1260 C CA . LYS A 1 161 ? 10.701 0.147 24.362 1.00 91.12 161 LYS A CA 1
ATOM 1261 C C . LYS A 1 161 ? 9.692 0.411 23.259 1.00 91.12 161 LYS A C 1
ATOM 1263 O O . LYS A 1 161 ? 8.605 0.924 23.524 1.00 91.12 161 LYS A O 1
ATOM 1268 N N . PHE A 1 162 ? 10.070 0.050 22.041 1.00 93.25 162 PHE A N 1
ATOM 1269 C CA . PHE A 1 162 ? 9.229 0.180 20.862 1.00 93.25 162 PHE A CA 1
ATOM 1270 C C . PHE A 1 162 ? 8.767 -1.193 20.398 1.00 93.25 162 PHE A C 1
ATOM 1272 O O . PHE A 1 162 ? 9.517 -2.164 20.502 1.00 93.25 162 PHE A O 1
ATOM 1279 N N . GLY A 1 163 ? 7.556 -1.253 19.867 1.00 93.25 163 GLY A N 1
ATOM 1280 C CA . GLY A 1 163 ? 6.986 -2.470 19.310 1.00 93.25 163 GLY A CA 1
ATOM 1281 C C . GLY A 1 163 ? 5.850 -2.161 18.350 1.00 93.25 163 GLY A C 1
ATOM 1282 O O . GLY A 1 163 ? 5.647 -1.012 17.940 1.00 93.25 163 GLY A O 1
ATOM 1283 N N . PHE A 1 164 ? 5.101 -3.201 18.002 1.00 94.56 164 PHE A N 1
ATOM 1284 C CA . PHE A 1 164 ? 3.894 -3.070 17.201 1.00 94.56 164 PHE A CA 1
ATOM 1285 C C . PHE A 1 164 ? 2.712 -3.664 17.948 1.00 94.56 164 PHE A C 1
ATOM 1287 O O . PHE A 1 164 ? 2.832 -4.668 18.643 1.00 94.56 164 PHE A O 1
ATOM 1294 N N . ALA A 1 165 ? 1.545 -3.061 17.770 1.00 94.50 165 ALA A N 1
ATOM 1295 C CA . ALA A 1 165 ? 0.309 -3.595 18.303 1.00 94.50 165 ALA A CA 1
ATOM 1296 C C . ALA A 1 165 ? -0.816 -3.486 17.288 1.00 94.50 165 ALA A C 1
ATOM 1298 O O . ALA A 1 165 ? -0.851 -2.604 16.429 1.00 94.50 165 ALA A O 1
ATOM 1299 N N . LYS A 1 166 ? -1.764 -4.401 17.414 1.00 95.69 166 LYS A N 1
ATOM 1300 C CA . LYS A 1 166 ? -3.031 -4.379 16.705 1.00 95.69 166 LYS A CA 1
ATOM 1301 C C . LYS A 1 166 ? -4.116 -3.995 17.694 1.00 95.69 166 LYS A C 1
ATOM 1303 O O . LYS A 1 166 ? -4.334 -4.713 18.666 1.00 95.69 166 LYS A O 1
ATOM 1308 N N . VAL A 1 167 ? -4.790 -2.887 17.425 1.00 95.81 167 VAL A N 1
ATOM 1309 C CA . VAL A 1 167 ? -5.863 -2.353 18.266 1.00 95.81 167 VAL A CA 1
ATOM 1310 C C . VAL A 1 167 ? -7.179 -2.525 17.522 1.00 95.81 167 VAL A C 1
ATOM 1312 O O . VAL A 1 167 ? -7.310 -2.056 16.394 1.00 95.81 167 VAL A O 1
ATOM 1315 N N . THR A 1 168 ? -8.146 -3.198 18.136 1.00 96.06 168 THR A N 1
ATOM 1316 C CA . THR A 1 168 ? -9.481 -3.411 17.568 1.00 96.06 168 THR A CA 1
ATOM 1317 C C . THR A 1 168 ? -10.497 -2.566 18.327 1.00 96.06 168 THR A C 1
ATOM 1319 O O . THR A 1 168 ? -10.571 -2.649 19.553 1.00 96.06 168 THR A O 1
ATOM 1322 N N . ILE A 1 169 ? -11.261 -1.752 17.603 1.00 96.38 169 ILE A N 1
ATOM 1323 C CA . ILE A 1 169 ? -12.309 -0.873 18.132 1.00 96.38 169 ILE A CA 1
ATOM 1324 C C . ILE A 1 169 ? -13.603 -1.170 17.382 1.00 96.38 169 ILE A C 1
ATOM 1326 O O . ILE A 1 169 ? -13.607 -1.174 16.152 1.00 96.38 169 ILE A O 1
ATOM 1330 N N . TYR A 1 170 ? -14.700 -1.355 18.105 1.00 95.44 170 TYR A N 1
ATOM 1331 C CA . TYR A 1 170 ? -16.032 -1.464 17.526 1.00 95.44 170 TYR A CA 1
ATOM 1332 C C . TYR A 1 170 ? -16.773 -0.133 17.634 1.00 95.44 170 TYR A C 1
ATOM 1334 O O . TYR A 1 170 ? -16.976 0.388 18.728 1.00 95.44 170 TYR A O 1
ATOM 1342 N N . ALA A 1 171 ? -17.200 0.413 16.499 1.00 94.12 171 ALA A N 1
ATOM 1343 C CA . ALA A 1 171 ? -18.062 1.582 16.420 1.00 94.12 171 ALA A CA 1
ATOM 1344 C C . ALA A 1 171 ? -19.483 1.151 16.008 1.00 94.12 171 ALA A C 1
ATOM 1346 O O . ALA A 1 171 ? -19.707 0.810 14.838 1.00 94.12 171 ALA A O 1
ATOM 1347 N N . PRO A 1 172 ? -20.455 1.142 16.935 1.00 93.12 172 PRO A N 1
ATOM 1348 C CA . PRO A 1 172 ? -21.833 0.785 16.613 1.00 93.12 172 PRO A CA 1
ATOM 1349 C C . PRO A 1 172 ? -22.517 1.880 15.779 1.00 93.12 172 PRO A C 1
ATOM 1351 O O . PRO A 1 172 ? -22.135 3.046 15.822 1.00 93.12 172 PRO A O 1
ATOM 1354 N N . LEU A 1 173 ? -23.603 1.534 15.073 1.00 88.75 173 LEU A N 1
ATOM 1355 C CA . LEU A 1 173 ? -24.429 2.517 14.339 1.00 88.75 173 LEU A CA 1
ATOM 1356 C C . LEU A 1 173 ? -25.025 3.614 15.238 1.00 88.75 173 LEU A C 1
ATOM 1358 O O . LEU A 1 173 ? -25.357 4.701 14.768 1.00 88.75 173 LEU A O 1
ATOM 1362 N N . LYS A 1 174 ? -25.230 3.302 16.520 1.00 89.00 174 LYS A N 1
ATOM 1363 C CA . LYS A 1 174 ? -25.719 4.220 17.549 1.00 89.00 174 LYS A CA 1
ATOM 1364 C C . LYS A 1 174 ? -24.951 3.953 18.838 1.00 89.00 174 LYS A C 1
ATOM 1366 O O . LYS A 1 174 ? -24.938 2.814 19.299 1.00 89.00 174 LYS A O 1
ATOM 1371 N N . GLY A 1 175 ? -24.380 4.998 19.425 1.00 89.06 175 GLY A N 1
ATOM 1372 C CA . GLY A 1 175 ? -23.573 4.912 20.642 1.00 89.06 175 GLY A CA 1
ATOM 1373 C C . GLY A 1 175 ? -22.127 5.333 20.405 1.00 89.06 175 GLY A C 1
ATOM 1374 O O . GLY A 1 175 ? -21.775 5.791 19.320 1.00 89.06 175 GLY A O 1
ATOM 1375 N N . GLU A 1 176 ? -21.307 5.198 21.441 1.00 91.62 176 GLU A N 1
ATOM 1376 C CA . GLU A 1 176 ? -19.890 5.554 21.395 1.00 91.62 176 GLU A CA 1
ATOM 1377 C C . GLU A 1 176 ? -19.032 4.360 20.945 1.00 91.62 176 GLU A C 1
ATOM 1379 O O . GLU A 1 176 ? -19.391 3.211 21.225 1.00 91.62 176 GLU A O 1
ATOM 1384 N N . PRO A 1 177 ? -17.904 4.599 20.253 1.00 94.31 177 PRO A N 1
ATOM 1385 C CA . PRO A 1 177 ? -16.965 3.541 19.905 1.00 94.31 177 PRO A CA 1
ATOM 1386 C C . PRO A 1 177 ? -16.321 2.911 21.149 1.00 94.31 177 PRO A C 1
ATOM 1388 O O . PRO A 1 177 ? -15.958 3.603 22.101 1.00 94.31 177 PRO A O 1
ATOM 1391 N N . VAL A 1 178 ? -16.145 1.590 21.131 1.00 94.31 178 VAL A N 1
ATOM 1392 C CA . VAL A 1 178 ? -15.634 0.802 22.259 1.00 94.31 178 VAL A CA 1
ATOM 1393 C C . VAL A 1 178 ? -14.356 0.075 21.856 1.00 94.31 178 VAL A C 1
ATOM 1395 O O . VAL A 1 178 ? -14.296 -0.581 20.817 1.00 94.31 178 VAL A O 1
ATOM 1398 N N . LEU A 1 179 ? -13.330 0.160 22.701 1.00 94.69 179 LEU A N 1
ATOM 1399 C CA . LEU A 1 179 ? -12.115 -0.639 22.563 1.00 94.69 179 LEU A CA 1
ATOM 1400 C C . LEU A 1 179 ? -12.423 -2.117 22.854 1.00 94.69 179 LEU A C 1
ATOM 1402 O O . LEU A 1 179 ? -12.820 -2.453 23.966 1.00 94.69 179 LEU A O 1
ATOM 1406 N N . GLU A 1 180 ? -12.206 -3.001 21.880 1.00 93.50 180 GLU A N 1
ATOM 1407 C CA . GLU A 1 180 ? -12.474 -4.438 22.031 1.00 93.50 180 GLU A CA 1
ATOM 1408 C C . GLU A 1 180 ? -11.236 -5.231 22.446 1.00 93.50 180 GLU A C 1
ATOM 1410 O O . GLU A 1 180 ? -11.296 -6.072 23.340 1.00 93.50 180 GLU A O 1
ATOM 1415 N N . SER A 1 181 ? -10.106 -5.019 21.765 1.00 93.62 181 SER A N 1
ATOM 1416 C CA . SER A 1 181 ? -8.889 -5.787 22.038 1.00 93.62 181 SER A CA 1
ATOM 1417 C C . SER A 1 181 ? -7.621 -5.062 21.616 1.00 93.62 181 SER A C 1
ATOM 1419 O O . SER A 1 181 ? -7.611 -4.281 20.663 1.00 93.62 181 SER A O 1
ATOM 1421 N N . ILE A 1 182 ? -6.530 -5.370 22.314 1.00 94.81 182 ILE A N 1
ATOM 1422 C CA . ILE A 1 182 ? -5.172 -4.969 21.957 1.00 94.81 182 ILE A CA 1
ATOM 1423 C C . ILE A 1 182 ? -4.315 -6.229 21.945 1.00 94.81 182 ILE A C 1
ATOM 1425 O O . ILE A 1 182 ? -4.323 -6.999 22.902 1.00 94.81 182 ILE A O 1
ATOM 1429 N N . VAL A 1 183 ? -3.589 -6.438 20.852 1.00 94.31 183 VAL A N 1
ATOM 1430 C CA . VAL A 1 183 ? -2.631 -7.536 20.699 1.00 94.31 183 VAL A CA 1
ATOM 1431 C C . VAL A 1 183 ? -1.275 -6.935 20.359 1.00 94.31 183 VAL A C 1
ATOM 1433 O O . VAL A 1 183 ? -1.113 -6.378 19.273 1.00 94.31 183 VAL A O 1
ATOM 1436 N N . GLU A 1 184 ? -0.327 -7.031 21.284 1.00 89.44 184 GLU A N 1
ATOM 1437 C CA . GLU A 1 184 ? 1.064 -6.595 21.113 1.00 89.44 184 GLU A CA 1
ATOM 1438 C C . GLU A 1 184 ? 1.912 -7.720 20.488 1.00 89.44 184 GLU A C 1
ATOM 1440 O O . GLU A 1 184 ? 1.624 -8.901 20.707 1.00 89.44 184 GLU A O 1
ATOM 1445 N N . TYR A 1 185 ? 2.930 -7.354 19.701 1.00 84.06 185 TYR A N 1
ATOM 1446 C CA . TYR A 1 185 ? 3.879 -8.264 19.043 1.00 84.06 185 TYR A CA 1
ATOM 1447 C C . TYR A 1 185 ? 5.324 -7.923 19.406 1.00 84.06 185 TYR A C 1
ATOM 1449 O O . TYR A 1 185 ? 5.637 -6.712 19.512 1.00 84.06 185 TYR A O 1
#

pLDDT: mean 87.83, std 8.97, range [37.88, 96.38]

Sequence (185 aa):
MIRKAFKVGDTITIKRTSHAGTGYRYALVRLSGGVALLDESVETADVNQPGGMTVQSFTFQFLNPGQAEIQFAYYRDTKEVLYEDVFPYTVVTAEEAAADALKVGGWGEYEPLTDEEKSIFQTCMTLKGVDYTPMLVAKQLVAGYNYRYFCMTKSVTREPKFGFAKVTIYAPLKGEPVLESIVEY

Foldseek 3Di:
DPAQEAEQFDKDKDKDKDWPPPQKDKDWDDWDDQKDFPDWDKDFPDPPDHRGMIMIITMMGRHDFAKIWTKIWIDRDPVDIRIDDIRIHGYDYPVVLVVQLVPAQDKHDWDADDPVNVVLVVVAPPDPFKDWAFGTWIWHHYQAIKIWTWTWIWGPDPDIDIFIKIWIWGDHPDDHIYTDDIGTD